Protein AF-A0A960NZF3-F1 (afdb_monomer)

Structure (mmCIF, N/CA/C/O backbone):
data_AF-A0A960NZF3-F1
#
_entry.id   AF-A0A960NZF3-F1
#
loop_
_atom_site.group_PDB
_atom_site.id
_atom_site.type_symbol
_atom_site.label_atom_id
_atom_site.label_alt_id
_atom_site.label_comp_id
_atom_site.label_asym_id
_atom_site.label_entity_id
_atom_site.label_seq_id
_atom_site.pdbx_PDB_ins_code
_atom_site.Cartn_x
_atom_site.Cartn_y
_atom_site.Cartn_z
_atom_site.occupancy
_atom_site.B_iso_or_equiv
_atom_site.auth_seq_id
_atom_site.auth_comp_id
_atom_site.auth_asym_id
_atom_site.auth_atom_id
_atom_site.pdbx_PDB_model_num
ATOM 1 N N . MET A 1 1 ? 62.681 18.979 10.162 1.00 46.22 1 MET A N 1
ATOM 2 C CA . MET A 1 1 ? 63.381 18.694 8.891 1.00 46.22 1 MET A CA 1
ATOM 3 C C . MET A 1 1 ? 62.390 17.971 7.997 1.00 46.22 1 MET A C 1
ATOM 5 O O . MET A 1 1 ? 61.797 17.024 8.493 1.00 46.22 1 MET A O 1
ATOM 9 N N . SER A 1 2 ? 62.216 18.478 6.768 1.00 53.41 2 SER A N 1
ATOM 10 C CA . SER A 1 2 ? 61.393 17.979 5.643 1.00 53.41 2 SER A CA 1
ATOM 11 C C . SER A 1 2 ? 59.883 17.902 5.907 1.00 53.41 2 SER A C 1
ATOM 13 O O . SER A 1 2 ? 59.440 17.041 6.652 1.00 53.41 2 SER A O 1
ATOM 15 N N . SER A 1 3 ? 59.028 18.831 5.453 1.00 56.94 3 SER A N 1
ATOM 16 C CA . SER A 1 3 ? 58.844 19.406 4.100 1.00 56.94 3 SER A CA 1
ATOM 17 C C . SER A 1 3 ? 58.785 18.336 3.020 1.00 56.94 3 SER A C 1
ATOM 19 O O . SER A 1 3 ? 59.828 17.777 2.712 1.00 56.94 3 SER A O 1
ATOM 21 N N . ASP A 1 4 ? 57.590 18.092 2.476 1.00 60.31 4 ASP A N 1
ATOM 22 C CA . ASP A 1 4 ? 57.367 18.023 1.029 1.00 60.31 4 ASP A CA 1
ATOM 23 C C . ASP A 1 4 ? 55.875 18.193 0.696 1.00 60.31 4 ASP A C 1
ATOM 25 O O . ASP A 1 4 ? 54.985 17.603 1.308 1.00 60.31 4 ASP A O 1
ATOM 29 N N . ASP A 1 5 ? 55.657 19.085 -0.264 1.00 62.41 5 ASP A N 1
ATOM 30 C CA . ASP A 1 5 ? 54.421 19.701 -0.736 1.00 62.41 5 ASP A CA 1
ATOM 31 C C . ASP A 1 5 ? 54.238 19.289 -2.209 1.00 62.41 5 ASP A C 1
ATOM 33 O O . ASP A 1 5 ? 55.157 19.527 -2.999 1.00 62.41 5 ASP A O 1
ATOM 37 N N . PRO A 1 6 ? 53.126 18.654 -2.628 1.00 67.31 6 PRO A N 1
ATOM 38 C CA . PRO A 1 6 ? 52.884 18.393 -4.037 1.00 67.31 6 PRO A CA 1
ATOM 39 C C . PRO A 1 6 ? 51.924 19.424 -4.650 1.00 67.31 6 PRO A C 1
ATOM 41 O O . PRO A 1 6 ? 50.705 19.402 -4.492 1.00 67.31 6 PRO A O 1
ATOM 44 N N . THR A 1 7 ? 52.565 20.294 -5.422 1.00 60.91 7 THR A N 1
ATOM 45 C CA . THR A 1 7 ? 52.130 21.099 -6.568 1.00 60.91 7 THR A CA 1
ATOM 46 C C . THR A 1 7 ? 50.743 20.788 -7.163 1.00 60.91 7 THR A C 1
ATOM 48 O O . THR A 1 7 ? 50.524 19.766 -7.815 1.00 60.91 7 THR A O 1
ATOM 51 N N . ILE A 1 8 ? 49.837 21.767 -7.069 1.00 54.31 8 ILE A N 1
ATOM 52 C CA . ILE A 1 8 ? 48.575 21.837 -7.822 1.00 54.31 8 ILE A CA 1
ATOM 53 C C . ILE A 1 8 ? 48.871 22.267 -9.269 1.00 54.31 8 ILE A C 1
ATOM 55 O O . ILE A 1 8 ? 49.277 23.401 -9.523 1.00 54.31 8 ILE A O 1
ATOM 59 N N . SER A 1 9 ? 48.637 21.367 -10.228 1.00 60.50 9 SER A N 1
ATOM 60 C CA . SER A 1 9 ? 48.656 21.676 -11.664 1.00 60.50 9 SER A CA 1
ATOM 61 C C . SER A 1 9 ? 47.308 22.229 -12.132 1.00 60.50 9 SER A C 1
ATOM 63 O O . SER A 1 9 ? 46.250 21.646 -11.909 1.00 60.50 9 SER A O 1
ATOM 65 N N . LYS A 1 10 ? 47.379 23.380 -12.797 1.00 57.38 10 LYS A N 1
ATOM 66 C CA . LYS A 1 10 ? 46.281 24.195 -13.326 1.00 57.38 10 LYS A CA 1
ATOM 67 C C . LYS A 1 10 ? 45.908 23.709 -14.740 1.00 57.38 10 LYS A C 1
ATOM 69 O O . LYS A 1 10 ? 46.796 23.699 -15.593 1.00 57.38 10 LYS A O 1
ATOM 74 N N . PRO A 1 11 ? 44.653 23.330 -15.042 1.00 63.38 11 PRO A N 1
ATOM 75 C CA . PRO A 1 11 ? 44.267 23.024 -16.413 1.00 63.38 11 PRO A CA 1
ATOM 76 C C . PRO A 1 11 ? 43.999 24.294 -17.234 1.00 63.38 11 PRO A C 1
ATOM 78 O O . PRO A 1 11 ? 43.448 25.291 -16.768 1.00 63.38 11 PRO A O 1
ATOM 81 N N . ARG A 1 12 ? 44.474 24.205 -18.474 1.00 56.75 12 ARG A N 1
ATOM 82 C CA . ARG A 1 12 ? 44.552 25.190 -19.552 1.00 56.75 12 ARG A CA 1
ATOM 83 C C . ARG A 1 12 ? 43.176 25.393 -20.194 1.00 56.75 12 ARG A C 1
ATOM 85 O O . ARG A 1 12 ? 42.530 24.417 -20.560 1.00 56.75 12 ARG A O 1
ATOM 92 N N . ALA A 1 13 ? 42.761 26.650 -20.335 1.00 52.22 13 ALA A N 1
ATOM 93 C CA . ALA A 1 13 ? 41.596 27.040 -21.121 1.00 52.22 13 ALA A CA 1
ATOM 94 C C . ALA A 1 13 ? 41.860 26.744 -22.606 1.00 52.22 13 ALA A C 1
ATOM 96 O O . ALA A 1 13 ? 42.910 27.123 -23.131 1.00 52.22 13 ALA A O 1
ATOM 97 N N . ALA A 1 14 ? 40.935 26.034 -23.245 1.00 59.28 14 ALA A N 1
ATOM 98 C CA . ALA A 1 14 ? 40.857 25.911 -24.690 1.00 59.28 14 ALA A CA 1
ATOM 99 C C . ALA A 1 14 ? 39.696 26.795 -25.153 1.00 59.28 14 ALA A C 1
ATOM 101 O O . ALA A 1 14 ? 38.550 26.558 -24.771 1.00 59.28 14 ALA A O 1
ATOM 102 N N . ASP A 1 15 ? 40.042 27.832 -25.912 1.00 53.25 15 ASP A N 1
ATOM 103 C CA . ASP A 1 15 ? 39.130 28.576 -26.770 1.00 53.25 15 ASP A CA 1
ATOM 104 C C . ASP A 1 15 ? 38.571 27.611 -27.823 1.00 53.25 15 ASP A C 1
ATOM 106 O O . ASP A 1 15 ? 39.343 27.003 -28.568 1.00 53.25 15 ASP A O 1
ATOM 110 N N . ASP A 1 16 ? 37.247 27.461 -27.870 1.00 54.56 16 ASP A N 1
ATOM 111 C CA . ASP A 1 16 ? 36.551 26.824 -28.988 1.00 54.56 16 ASP A CA 1
ATOM 112 C C . ASP A 1 16 ? 35.611 27.853 -29.620 1.00 54.56 16 ASP A C 1
ATOM 114 O O . ASP A 1 16 ? 34.578 28.248 -29.072 1.00 54.56 16 ASP A O 1
ATOM 118 N N . ASP A 1 17 ? 36.070 28.346 -30.761 1.00 51.22 17 ASP A N 1
ATOM 119 C CA . ASP A 1 17 ? 35.517 29.425 -31.560 1.00 51.22 17 ASP A CA 1
ATOM 120 C C . ASP A 1 17 ? 34.479 28.814 -32.518 1.00 51.22 17 ASP A C 1
ATOM 122 O O . ASP A 1 17 ? 34.749 28.530 -33.686 1.00 51.22 17 ASP A O 1
ATOM 126 N N . THR A 1 18 ? 33.282 28.512 -32.004 1.00 58.69 18 THR A N 1
ATOM 127 C CA . THR A 1 18 ? 32.185 27.970 -32.823 1.00 58.69 18 THR A CA 1
ATOM 128 C C . THR A 1 18 ? 31.337 29.106 -33.395 1.00 58.69 18 THR A C 1
ATOM 130 O O . THR A 1 18 ? 30.529 29.728 -32.702 1.00 58.69 18 THR A O 1
ATOM 133 N N . GLN A 1 19 ? 31.503 29.357 -34.695 1.00 56.53 19 GLN A N 1
ATOM 134 C CA . GLN A 1 19 ? 30.660 30.261 -35.478 1.00 56.53 19 GLN A CA 1
ATOM 135 C C . GLN A 1 19 ? 29.192 29.786 -35.537 1.00 56.53 19 GLN A C 1
ATOM 137 O O . GLN A 1 19 ? 28.937 28.598 -35.749 1.00 56.53 19 GLN A O 1
ATOM 142 N N . PRO A 1 20 ? 28.201 30.694 -35.445 1.00 60.28 20 PRO A N 1
ATOM 143 C CA . PRO A 1 20 ? 26.798 30.354 -35.650 1.00 60.28 20 PRO A CA 1
ATOM 144 C C . PRO A 1 20 ? 26.459 30.226 -37.145 1.00 60.28 20 PRO A C 1
ATOM 146 O O . PRO A 1 20 ? 26.570 31.179 -37.917 1.00 60.28 20 PRO A O 1
ATOM 149 N N . VAL A 1 21 ? 25.978 29.048 -37.543 1.00 65.38 21 VAL A N 1
ATOM 150 C CA . VAL A 1 21 ? 25.314 28.815 -38.836 1.00 65.38 21 VAL A CA 1
ATOM 151 C C . VAL A 1 21 ? 23.904 29.433 -38.837 1.00 65.38 21 VAL A C 1
ATOM 153 O O . VAL A 1 21 ? 23.152 29.235 -37.879 1.00 65.38 21 VAL A O 1
ATOM 156 N N . PRO A 1 22 ? 23.497 30.156 -39.897 1.00 61.00 22 PRO A N 1
ATOM 157 C CA . PRO A 1 22 ? 22.157 30.725 -39.999 1.00 61.00 22 PRO A CA 1
ATOM 158 C C . PRO A 1 22 ? 21.108 29.642 -40.296 1.00 61.00 22 PRO A C 1
ATOM 160 O O . PRO A 1 22 ? 21.181 28.930 -41.297 1.00 61.00 22 PRO A O 1
ATOM 163 N N . PHE A 1 23 ? 20.094 29.557 -39.434 1.00 53.53 23 PHE A N 1
ATOM 164 C CA . PHE A 1 23 ? 18.882 28.770 -39.655 1.00 53.53 23 PHE A CA 1
ATOM 165 C C . PHE A 1 23 ? 18.060 29.396 -40.793 1.00 53.53 23 PHE A C 1
ATOM 167 O O . PHE A 1 23 ? 17.487 30.477 -40.648 1.00 53.53 23 PHE A O 1
ATOM 174 N N . VAL A 1 24 ? 17.989 28.707 -41.932 1.00 62.66 24 VAL A N 1
ATOM 175 C CA . VAL A 1 24 ? 17.051 29.015 -43.017 1.00 62.66 24 VAL A CA 1
ATOM 176 C C . VAL A 1 24 ? 15.680 28.462 -42.626 1.00 62.66 24 VAL A C 1
ATOM 178 O O . VAL A 1 24 ? 15.480 27.254 -42.538 1.00 62.66 24 VAL A O 1
ATOM 181 N N . VAL A 1 25 ? 14.736 29.362 -42.354 1.00 55.69 25 VAL A N 1
ATOM 182 C CA . VAL A 1 25 ? 13.325 29.039 -42.109 1.00 55.69 25 VAL A CA 1
ATOM 183 C C . VAL A 1 25 ? 12.624 28.901 -43.460 1.00 55.69 25 VAL A C 1
ATOM 185 O O . VAL A 1 25 ? 12.315 29.903 -44.105 1.00 55.69 25 VAL A O 1
ATOM 188 N N . GLU A 1 26 ? 12.354 27.670 -43.896 1.00 51.81 26 GLU A N 1
ATOM 189 C CA . GLU A 1 26 ? 11.463 27.427 -45.034 1.00 51.81 26 GLU A CA 1
ATOM 190 C C . GLU A 1 26 ? 9.987 27.614 -44.629 1.00 51.81 26 GLU A C 1
ATOM 192 O O . GLU A 1 26 ? 9.525 27.048 -43.631 1.00 51.81 26 GLU A O 1
ATOM 197 N N . PRO A 1 27 ? 9.201 28.396 -45.392 1.00 58.38 27 PRO A N 1
ATOM 198 C CA . PRO A 1 27 ? 7.792 28.595 -45.115 1.00 58.38 27 PRO A CA 1
ATOM 199 C C . PRO A 1 27 ? 6.906 27.532 -45.784 1.00 58.38 27 PRO A C 1
ATOM 201 O O . PRO A 1 27 ? 6.894 27.377 -46.997 1.00 58.38 27 PRO A O 1
ATOM 204 N N . ARG A 1 28 ? 5.996 26.991 -44.965 1.00 52.06 28 ARG A N 1
ATOM 205 C CA . ARG A 1 28 ? 4.612 26.592 -45.296 1.00 52.06 28 ARG A CA 1
ATOM 206 C C . ARG A 1 28 ? 4.394 25.370 -46.197 1.00 52.06 28 ARG A C 1
ATOM 208 O O . ARG A 1 28 ? 4.657 25.359 -47.389 1.00 52.06 28 ARG A O 1
ATOM 215 N N . SER A 1 29 ? 3.566 24.469 -45.673 1.00 53.16 29 SER A N 1
ATOM 216 C CA . SER A 1 29 ? 2.528 23.802 -46.464 1.00 53.16 29 SER A CA 1
ATOM 217 C C . SER A 1 29 ? 1.243 23.714 -45.641 1.00 53.16 29 SER A C 1
ATOM 219 O O . SER A 1 29 ? 1.071 22.844 -44.792 1.00 53.16 29 SER A O 1
ATOM 221 N N . ARG A 1 30 ? 0.346 24.682 -45.873 1.00 56.44 30 ARG A N 1
ATOM 222 C CA . ARG A 1 30 ? -1.045 24.659 -45.404 1.00 56.44 30 ARG A CA 1
ATOM 223 C C . ARG A 1 30 ? -1.756 23.499 -46.100 1.00 56.44 30 ARG A C 1
ATOM 225 O O . ARG A 1 30 ? -1.882 23.520 -47.321 1.00 56.44 30 ARG A O 1
ATOM 232 N N . ARG A 1 31 ? -2.245 22.519 -45.339 1.00 55.59 31 ARG A N 1
ATOM 233 C CA . ARG A 1 31 ? -3.202 21.535 -45.860 1.00 55.59 31 ARG A CA 1
ATOM 234 C C . ARG A 1 31 ? -4.634 22.088 -45.793 1.00 55.59 31 ARG A C 1
ATOM 236 O O . ARG A 1 31 ? -4.954 22.816 -44.853 1.00 55.59 31 ARG A O 1
ATOM 243 N N . PRO A 1 32 ? -5.472 21.776 -46.796 1.00 62.22 32 PRO A N 1
ATOM 244 C CA . PRO A 1 32 ? -6.812 22.326 -46.945 1.00 62.22 32 PRO A CA 1
ATOM 245 C C . PRO A 1 32 ? -7.810 21.750 -45.935 1.00 62.22 32 PRO A C 1
ATOM 247 O O . PRO A 1 32 ? -7.806 20.563 -45.616 1.00 62.22 32 PRO A O 1
ATOM 250 N N . VAL A 1 33 ? -8.686 22.641 -45.476 1.00 58.16 33 VAL A N 1
ATOM 251 C CA . VAL A 1 33 ? -9.872 22.384 -44.658 1.00 58.16 33 VAL A CA 1
ATOM 252 C C . VAL A 1 33 ? -10.913 21.658 -45.514 1.00 58.16 33 VAL A C 1
ATOM 254 O O . VAL A 1 33 ? -11.367 22.193 -46.524 1.00 58.16 33 VAL A O 1
ATOM 257 N N . GLY A 1 34 ? -11.280 20.438 -45.120 1.00 54.25 34 GLY A N 1
ATOM 258 C CA . GLY A 1 34 ? -12.392 19.694 -45.714 1.00 54.25 34 GLY A CA 1
ATOM 259 C C . GLY A 1 34 ? -13.747 20.143 -45.141 1.00 54.25 34 GLY A C 1
ATOM 260 O O . GLY A 1 34 ? -13.822 20.462 -43.951 1.00 54.25 34 GLY A O 1
ATOM 261 N N . PRO A 1 35 ? -14.823 20.177 -45.949 1.00 59.47 35 PRO A N 1
ATOM 262 C CA . PRO A 1 35 ? -16.125 20.672 -45.521 1.00 59.47 35 PRO A CA 1
ATOM 263 C C . PRO A 1 35 ? -16.954 19.625 -44.757 1.00 59.47 35 PRO A C 1
ATOM 265 O O . PRO A 1 35 ? -17.064 18.470 -45.157 1.00 59.47 35 PRO A O 1
ATOM 268 N N . GLY A 1 36 ? -17.600 20.096 -43.686 1.00 52.00 36 GLY A N 1
ATOM 269 C CA . GLY A 1 36 ? -19.008 19.830 -43.371 1.00 52.00 36 GLY A CA 1
ATOM 270 C C . GLY A 1 36 ? -19.441 18.388 -43.102 1.00 52.00 36 GLY A C 1
ATOM 271 O O . GLY A 1 36 ? -20.030 17.743 -43.966 1.00 52.00 36 GLY A O 1
ATOM 272 N N . ARG A 1 37 ? -19.329 17.940 -41.844 1.00 49.66 37 ARG A N 1
ATOM 273 C CA . ARG A 1 37 ? -20.235 16.916 -41.297 1.00 49.66 37 ARG A CA 1
ATOM 274 C C . ARG A 1 37 ? -21.313 17.592 -40.456 1.00 49.66 37 ARG A C 1
ATOM 276 O O . ARG A 1 37 ? -21.016 18.259 -39.471 1.00 49.66 37 ARG A O 1
ATOM 283 N N . ALA A 1 38 ? -22.555 17.416 -40.896 1.00 51.44 38 ALA A N 1
ATOM 284 C CA . ALA A 1 38 ? -23.765 17.910 -40.259 1.00 51.44 38 ALA A CA 1
ATOM 285 C C . ALA A 1 38 ? -23.850 17.481 -38.785 1.00 51.44 38 ALA A C 1
ATOM 287 O O . ALA A 1 38 ? -23.700 16.302 -38.453 1.00 51.44 38 ALA A O 1
ATOM 288 N N . ALA A 1 39 ? -24.120 18.457 -37.920 1.00 45.28 39 ALA A N 1
ATOM 289 C CA . ALA A 1 39 ? -24.398 18.256 -36.510 1.00 45.28 39 ALA A CA 1
ATOM 290 C C . ALA A 1 39 ? -25.708 17.471 -36.348 1.00 45.28 39 ALA A C 1
ATOM 292 O O . ALA A 1 39 ? -26.789 17.961 -36.670 1.00 45.28 39 ALA A O 1
ATOM 293 N N . ARG A 1 40 ? -25.615 16.240 -35.838 1.00 55.00 40 ARG A N 1
ATOM 294 C CA . ARG A 1 40 ? -26.764 15.545 -35.253 1.00 55.00 40 ARG A CA 1
ATOM 295 C C . ARG A 1 40 ? -26.924 16.062 -33.828 1.00 55.00 40 ARG A C 1
ATOM 297 O O . ARG A 1 40 ? -26.007 15.925 -33.024 1.00 55.00 40 ARG A O 1
ATOM 304 N N . ALA A 1 41 ? -28.068 16.674 -33.541 1.00 53.16 41 ALA A N 1
ATOM 305 C CA . ALA A 1 41 ? -28.424 17.111 -32.199 1.00 53.16 41 ALA A CA 1
ATOM 306 C C . ALA A 1 41 ? -28.495 15.890 -31.268 1.00 53.16 41 ALA A C 1
ATOM 308 O O . ALA A 1 41 ? -29.364 15.030 -31.411 1.00 53.16 41 ALA A O 1
ATOM 309 N N . HIS A 1 42 ? -27.550 15.803 -30.335 1.00 54.91 42 HIS A N 1
ATOM 310 C CA . HIS A 1 42 ? -27.616 14.875 -29.217 1.00 54.91 42 HIS A CA 1
ATOM 311 C C . HIS A 1 42 ? -28.541 15.474 -28.159 1.00 54.91 42 HIS A C 1
ATOM 313 O O . HIS A 1 42 ? -28.219 16.493 -27.553 1.00 54.91 42 HIS A O 1
ATOM 319 N N . VAL A 1 43 ? -29.693 14.841 -27.948 1.00 59.31 43 VAL A N 1
ATOM 320 C CA . VAL A 1 43 ? -30.538 15.111 -26.783 1.00 59.31 43 VAL A CA 1
ATOM 321 C C . VAL A 1 43 ? -29.853 14.458 -25.576 1.00 59.31 43 VAL A C 1
ATOM 323 O O . VAL A 1 43 ? -29.620 13.247 -25.608 1.00 59.31 43 VAL A O 1
ATOM 326 N N . PRO A 1 44 ? -29.461 15.222 -24.544 1.00 57.56 44 PRO A N 1
ATOM 327 C CA . PRO A 1 44 ? -28.704 14.678 -23.431 1.00 57.56 44 PRO A CA 1
ATOM 328 C C . PRO A 1 44 ? -29.618 13.843 -22.503 1.00 57.56 44 PRO A C 1
ATOM 330 O O . PRO A 1 44 ? -30.711 14.288 -22.145 1.00 57.56 44 PRO A O 1
ATOM 333 N N . PRO A 1 45 ? -29.183 12.644 -22.073 1.00 54.12 45 PRO A N 1
ATOM 334 C CA . PRO A 1 45 ? -30.027 11.644 -21.401 1.00 54.12 45 PRO A CA 1
ATOM 335 C C . PRO A 1 45 ? -30.532 12.033 -19.998 1.00 54.12 45 PRO A C 1
ATOM 337 O O . PRO A 1 45 ? -31.370 11.334 -19.433 1.00 54.12 45 PRO A O 1
ATOM 340 N N . TRP A 1 46 ? -30.088 13.156 -19.427 1.00 52.88 46 TRP A N 1
ATOM 341 C CA . TRP A 1 46 ? -30.534 13.603 -18.101 1.00 52.88 46 TRP A CA 1
ATOM 342 C C . TRP A 1 46 ? -31.948 14.213 -18.096 1.00 52.88 46 TRP A C 1
ATOM 344 O O . TRP A 1 46 ? -32.567 14.290 -17.036 1.00 52.88 46 TRP A O 1
ATOM 354 N N . GLN A 1 47 ? -32.511 14.576 -19.256 1.00 52.81 47 GLN A N 1
ATOM 355 C CA . GLN A 1 47 ? -33.880 15.112 -19.331 1.00 52.81 47 GLN A CA 1
ATOM 356 C C . GLN A 1 47 ? -34.982 14.054 -19.140 1.00 52.81 47 GLN A C 1
ATOM 358 O O . GLN A 1 47 ? -36.122 14.418 -18.868 1.00 52.81 47 GLN A O 1
ATOM 363 N N . ILE A 1 48 ? -34.662 12.755 -19.190 1.00 53.66 48 ILE A N 1
ATOM 364 C CA . ILE A 1 48 ? -35.625 11.677 -18.884 1.00 53.66 48 ILE A CA 1
ATOM 365 C C . ILE A 1 48 ? -35.671 11.376 -17.369 1.00 53.66 48 ILE A C 1
ATOM 367 O O . ILE A 1 48 ? -36.668 10.867 -16.865 1.00 53.66 48 ILE A O 1
ATOM 371 N N . VAL A 1 49 ? -34.650 11.770 -16.599 1.00 49.84 49 VAL A N 1
ATOM 372 C CA . VAL A 1 49 ? -34.570 11.471 -15.153 1.00 49.84 49 VAL A CA 1
ATOM 373 C C . VAL A 1 49 ? -35.342 12.490 -14.297 1.00 49.84 49 VAL A C 1
ATOM 375 O O . VAL A 1 49 ? -35.823 12.155 -13.216 1.00 49.84 49 VAL A O 1
ATOM 378 N N . ALA A 1 50 ? -35.564 13.711 -14.795 1.00 47.34 50 ALA A N 1
ATOM 379 C CA . ALA A 1 50 ? -36.275 14.757 -14.050 1.00 47.34 50 ALA A CA 1
ATOM 380 C C . ALA A 1 50 ? -37.792 14.502 -13.885 1.00 47.34 50 ALA A C 1
ATOM 382 O O . ALA A 1 50 ? -38.412 15.073 -12.991 1.00 47.34 50 ALA A O 1
ATOM 383 N N . GLY A 1 51 ? -38.397 13.623 -14.695 1.00 43.84 51 GLY A N 1
ATOM 384 C CA . GLY A 1 51 ? -39.830 13.305 -14.607 1.00 43.84 51 GLY A CA 1
ATOM 385 C C . GLY A 1 51 ? -40.205 12.334 -13.479 1.00 43.84 51 GLY A C 1
ATOM 386 O O . GLY A 1 51 ? -41.330 12.370 -12.988 1.00 43.84 51 GLY A O 1
ATOM 387 N N . ILE A 1 52 ? -39.274 11.486 -13.028 1.00 50.66 52 ILE A N 1
ATOM 388 C CA . ILE A 1 52 ? -39.571 10.400 -12.072 1.00 50.66 52 ILE A CA 1
ATOM 389 C C . ILE A 1 52 ? -39.484 10.884 -10.611 1.00 50.66 52 ILE A C 1
ATOM 391 O O . ILE A 1 52 ? -40.213 10.393 -9.750 1.00 50.66 52 ILE A O 1
ATOM 395 N N . ALA A 1 53 ? -38.670 11.906 -10.321 1.00 49.19 53 ALA A N 1
ATOM 396 C CA . ALA A 1 53 ? -38.485 12.414 -8.957 1.00 49.19 53 ALA A CA 1
ATOM 397 C C . ALA A 1 53 ? -39.718 13.155 -8.394 1.00 49.19 53 ALA A C 1
ATOM 399 O O . ALA A 1 53 ? -39.977 13.096 -7.194 1.00 49.19 53 ALA A O 1
ATOM 400 N N . VAL A 1 54 ? -40.519 13.811 -9.243 1.00 54.34 54 VAL A N 1
ATOM 401 C CA . VAL A 1 54 ? -41.696 14.581 -8.792 1.00 54.34 54 VAL A CA 1
ATOM 402 C C . VAL A 1 54 ? -42.878 13.667 -8.428 1.00 54.34 54 VAL A C 1
ATOM 404 O O . VAL A 1 54 ? -43.619 13.963 -7.493 1.00 54.34 54 VAL A O 1
ATOM 407 N N . ALA A 1 55 ? -43.024 12.513 -9.090 1.00 54.34 55 ALA A N 1
ATOM 408 C CA . ALA A 1 55 ? -44.116 11.575 -8.813 1.00 54.34 55 ALA A CA 1
ATOM 409 C C . ALA A 1 55 ? -43.956 10.832 -7.469 1.00 54.34 55 ALA A C 1
ATOM 411 O O . ALA A 1 55 ? -44.948 10.565 -6.791 1.00 54.34 55 ALA A O 1
ATOM 412 N N . LEU A 1 56 ? -42.720 10.543 -7.040 1.00 53.50 56 LEU A N 1
ATOM 413 C CA . LEU A 1 56 ? -42.458 9.844 -5.773 1.00 53.50 56 LEU A CA 1
ATOM 414 C C . LEU A 1 56 ? -42.661 10.736 -4.538 1.00 53.50 56 LEU A C 1
ATOM 416 O O . LEU A 1 56 ? -43.143 10.257 -3.513 1.00 53.50 56 LEU A O 1
ATOM 420 N N . ILE A 1 57 ? -42.372 12.039 -4.638 1.00 59.22 57 ILE A N 1
ATOM 421 C CA . ILE A 1 57 ? -42.587 12.987 -3.531 1.00 59.22 57 ILE A CA 1
ATOM 422 C C . ILE A 1 57 ? -44.090 13.207 -3.282 1.00 59.22 57 ILE A C 1
AT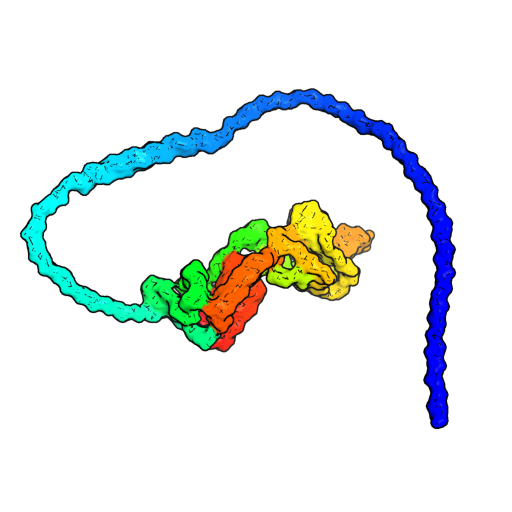OM 424 O O . ILE A 1 57 ? -44.521 13.270 -2.130 1.00 59.22 57 ILE A O 1
ATOM 428 N N . ALA A 1 58 ? -44.911 13.240 -4.339 1.00 58.44 58 ALA A N 1
ATOM 429 C CA . ALA A 1 58 ? -46.364 13.368 -4.205 1.00 58.44 58 ALA A CA 1
ATOM 430 C C . ALA A 1 58 ? -47.013 12.134 -3.543 1.00 58.44 58 ALA A C 1
ATOM 432 O O . ALA A 1 58 ? -47.922 12.277 -2.728 1.00 58.44 58 ALA A O 1
ATOM 433 N N . LEU A 1 59 ? -46.514 10.926 -3.830 1.00 56.12 59 LEU A N 1
ATOM 434 C CA . LEU A 1 59 ? -47.017 9.684 -3.229 1.00 56.12 59 LEU A CA 1
ATOM 435 C C . LEU A 1 59 ? -46.650 9.547 -1.741 1.00 56.12 59 LEU A C 1
ATOM 437 O O . LEU A 1 59 ? -47.456 9.046 -0.956 1.00 56.12 59 LEU A O 1
ATOM 441 N N . LEU A 1 60 ? -45.483 10.053 -1.326 1.00 63.78 60 LEU A N 1
ATOM 442 C CA . LEU A 1 60 ? -45.061 10.019 0.079 1.00 63.78 60 LEU A CA 1
ATOM 443 C C . LEU A 1 60 ? -45.862 11.001 0.957 1.00 63.78 60 LEU A C 1
ATOM 445 O O . LEU A 1 60 ? -46.194 10.680 2.098 1.00 63.78 60 LEU A O 1
ATOM 449 N N . ALA A 1 61 ? -46.234 12.166 0.417 1.00 61.75 61 ALA A N 1
ATOM 450 C CA . ALA A 1 61 ? -47.057 13.147 1.129 1.00 61.75 61 ALA A CA 1
ATOM 451 C C . ALA A 1 61 ? -48.493 12.642 1.379 1.00 61.75 61 ALA A C 1
ATOM 453 O O . ALA A 1 61 ? -49.055 12.873 2.451 1.00 61.75 61 ALA A O 1
ATOM 454 N N . VAL A 1 62 ? -49.071 11.890 0.434 1.00 66.12 62 VAL A N 1
ATOM 455 C CA . VAL A 1 62 ? -50.411 11.293 0.585 1.00 66.12 62 VAL A CA 1
ATOM 456 C C . VAL A 1 62 ? -50.407 10.146 1.604 1.00 66.12 62 VAL A C 1
ATOM 458 O O . VAL A 1 62 ? -51.340 10.028 2.397 1.00 66.12 62 VAL A O 1
ATOM 461 N N . ALA A 1 63 ? -49.339 9.346 1.661 1.00 60.62 63 ALA A N 1
ATOM 462 C CA . ALA A 1 63 ? -49.211 8.273 2.650 1.00 60.62 63 ALA A CA 1
ATOM 463 C C . ALA A 1 63 ? -49.058 8.793 4.095 1.00 60.62 63 ALA A C 1
ATOM 465 O O . ALA A 1 63 ? -49.505 8.136 5.035 1.00 60.62 63 ALA A O 1
ATOM 466 N N . LEU A 1 64 ? -48.469 9.980 4.282 1.00 58.88 64 LEU A N 1
ATOM 467 C CA . LEU A 1 64 ? -48.336 10.608 5.601 1.00 58.88 64 LEU A CA 1
ATOM 468 C C . LEU A 1 64 ? -49.630 11.290 6.070 1.00 58.88 64 LEU A C 1
ATOM 470 O O . LEU A 1 64 ? -49.916 11.278 7.265 1.00 58.88 64 LEU A O 1
ATOM 474 N N . LEU A 1 65 ? -50.455 11.805 5.153 1.00 58.31 65 LEU A N 1
ATOM 475 C CA . LEU A 1 65 ? -51.748 12.414 5.494 1.00 58.31 65 LEU A CA 1
ATOM 476 C C . LEU A 1 65 ? -52.836 11.389 5.856 1.00 58.31 65 LEU A C 1
ATOM 478 O O . LEU A 1 65 ? -53.770 11.728 6.574 1.00 58.31 65 LEU A O 1
ATOM 482 N N . LEU A 1 66 ? -52.704 10.129 5.430 1.00 58.41 66 LEU A N 1
ATOM 483 C CA . LEU A 1 66 ? -53.661 9.061 5.756 1.00 58.41 66 LEU A CA 1
ATOM 484 C C . LEU A 1 66 ? -53.356 8.318 7.068 1.00 58.41 66 LEU A C 1
ATOM 486 O O . LEU A 1 66 ? -54.105 7.419 7.443 1.00 58.41 66 LEU A O 1
ATOM 490 N N . ARG A 1 67 ? -52.275 8.672 7.778 1.00 57.41 67 ARG A N 1
ATOM 491 C CA . ARG A 1 67 ? -51.865 8.001 9.027 1.00 57.41 67 ARG A CA 1
ATOM 492 C C . ARG A 1 67 ? -52.163 8.802 10.300 1.00 57.41 67 ARG A C 1
ATOM 494 O O . ARG A 1 67 ? -51.838 8.345 11.390 1.00 57.41 67 ARG A O 1
ATOM 501 N N . GLY A 1 68 ? -52.783 9.975 10.169 1.00 54.50 68 GLY A N 1
ATOM 502 C CA . GLY A 1 68 ? -53.253 10.783 11.292 1.00 54.50 68 GLY A CA 1
ATOM 503 C C . GLY A 1 68 ? -54.727 10.518 11.571 1.00 54.50 68 GLY A C 1
ATOM 504 O O . GLY A 1 68 ? -55.583 11.140 10.950 1.00 54.50 68 GLY A O 1
ATOM 505 N N . GLY A 1 69 ? -55.037 9.608 12.493 1.00 63.12 69 GLY A N 1
ATOM 506 C CA . GLY A 1 69 ? -56.421 9.413 12.920 1.00 63.12 69 GLY A CA 1
ATOM 507 C C . GLY A 1 69 ? -56.612 8.255 13.889 1.00 63.12 69 GLY A C 1
ATOM 508 O O . GLY A 1 69 ? -56.781 7.118 13.461 1.00 63.12 69 GLY A O 1
ATOM 509 N N . GLY A 1 70 ? -56.648 8.588 15.177 1.00 51.38 70 GLY A N 1
ATOM 510 C CA . GLY A 1 70 ? -57.089 7.715 16.266 1.00 51.38 70 GLY A CA 1
ATOM 511 C C . GLY A 1 70 ? -55.965 7.425 17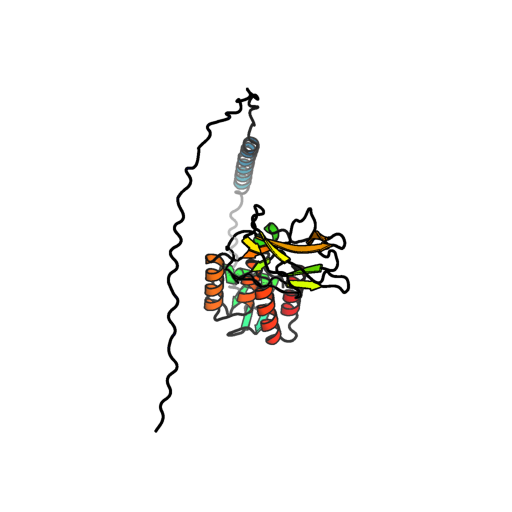.262 1.00 51.38 70 GLY A C 1
ATOM 512 O O . GLY A 1 70 ? -54.851 7.116 16.862 1.00 51.38 70 GLY A O 1
ATOM 513 N N . SER A 1 71 ? -56.150 7.518 18.569 1.00 55.09 71 SER A N 1
ATOM 514 C CA . SER A 1 71 ? -57.310 7.888 19.371 1.00 55.09 71 SER A CA 1
ATOM 515 C C . SER A 1 71 ? -56.767 8.283 20.740 1.00 55.09 71 SER A C 1
ATOM 517 O O . SER A 1 71 ? -55.808 7.671 21.213 1.00 55.09 71 SER A O 1
ATOM 519 N N . ASP A 1 72 ? -57.387 9.284 21.352 1.00 56.34 72 ASP A N 1
ATOM 520 C CA . ASP A 1 72 ? -57.266 9.575 22.775 1.00 56.34 72 ASP A CA 1
ATOM 521 C C . ASP A 1 72 ? -57.717 8.341 23.575 1.00 56.34 72 ASP A C 1
ATOM 523 O O . ASP A 1 72 ? -58.891 7.969 23.532 1.00 56.34 72 ASP A O 1
ATOM 527 N N . ASP A 1 73 ? -56.783 7.688 24.266 1.00 56.72 73 ASP A N 1
ATOM 528 C CA . ASP A 1 73 ? -57.088 6.720 25.321 1.00 56.72 73 ASP A CA 1
ATOM 529 C C . ASP A 1 73 ? -56.224 7.058 26.544 1.00 56.72 73 ASP A C 1
ATOM 531 O O . ASP A 1 73 ? -55.035 6.736 26.620 1.00 56.72 73 ASP A O 1
ATOM 535 N N . ASP A 1 74 ? -56.845 7.781 27.480 1.00 57.16 74 ASP A N 1
ATOM 536 C CA . ASP A 1 74 ? -56.353 8.161 28.810 1.00 57.16 74 ASP A CA 1
ATOM 537 C C . ASP A 1 74 ? -56.263 6.925 29.730 1.00 57.16 74 ASP A C 1
ATOM 539 O O . ASP A 1 74 ? -56.868 6.833 30.800 1.00 57.16 74 ASP A O 1
ATOM 543 N N . GLY A 1 75 ? -55.479 5.935 29.312 1.00 53.16 75 GLY A N 1
ATOM 544 C CA . GLY A 1 75 ? -55.020 4.846 30.158 1.00 53.16 75 GLY A CA 1
ATOM 545 C C . GLY A 1 75 ? -53.691 5.240 30.780 1.00 53.16 75 GLY A C 1
ATOM 546 O O . GLY A 1 75 ? -52.645 4.992 30.182 1.00 53.16 75 GLY A O 1
ATOM 547 N N . ALA A 1 76 ? -53.728 5.859 31.965 1.00 59.78 76 ALA A N 1
ATOM 548 C CA . ALA A 1 76 ? -52.559 6.189 32.781 1.00 59.78 76 ALA A CA 1
ATOM 549 C C . ALA A 1 76 ? -51.700 4.937 33.037 1.00 59.78 76 ALA A C 1
ATOM 551 O O . ALA A 1 76 ? -51.838 4.234 34.039 1.00 59.78 76 ALA A O 1
ATOM 552 N N . THR A 1 77 ? -50.814 4.653 32.086 1.00 64.75 77 THR A N 1
ATOM 553 C CA . THR A 1 77 ? -49.795 3.621 32.175 1.00 64.75 77 THR A CA 1
ATOM 554 C C . THR A 1 77 ? -48.773 4.134 33.184 1.00 64.75 77 THR A C 1
ATOM 556 O O . THR A 1 77 ? -48.287 5.258 33.016 1.00 64.75 77 THR A O 1
ATOM 559 N N . PRO A 1 78 ? -48.465 3.385 34.258 1.00 68.56 78 PRO A N 1
ATOM 560 C CA . PRO A 1 78 ? -47.441 3.800 35.203 1.00 68.56 78 PRO A CA 1
ATOM 561 C C . PRO A 1 78 ? -46.147 4.082 34.428 1.00 68.56 78 PRO A C 1
ATOM 563 O O . PRO A 1 78 ? -45.825 3.316 33.513 1.00 68.56 78 PRO A O 1
ATOM 566 N N . PRO A 1 79 ? -45.433 5.180 34.741 1.00 73.00 79 PRO A N 1
ATOM 567 C CA . PRO A 1 79 ? -44.217 5.549 34.030 1.00 73.00 79 PRO A CA 1
ATOM 568 C C . PRO A 1 79 ? -43.302 4.321 33.984 1.00 73.00 79 PRO A C 1
ATOM 570 O O . PRO A 1 79 ? -43.085 3.717 35.042 1.00 73.00 79 PRO A O 1
ATOM 573 N N . PRO A 1 80 ? -42.830 3.898 32.794 1.00 71.81 80 PRO A N 1
ATOM 574 C CA . PRO A 1 80 ? -41.964 2.736 32.687 1.00 71.81 80 PRO A CA 1
ATOM 575 C C . PRO A 1 80 ? -40.802 2.964 33.644 1.00 71.81 80 PRO A C 1
ATOM 577 O O . PRO A 1 80 ? -40.117 3.984 33.557 1.00 71.81 80 PRO A O 1
ATOM 580 N N . ALA A 1 81 ? -40.662 2.062 34.619 1.00 75.69 81 ALA A N 1
ATOM 581 C CA . ALA A 1 81 ? -39.598 2.121 35.603 1.00 75.69 81 ALA A CA 1
ATOM 582 C C . ALA A 1 81 ? -38.288 2.331 34.847 1.00 75.69 81 ALA A C 1
ATOM 584 O O . ALA A 1 81 ? -37.978 1.537 33.958 1.00 75.69 81 ALA A O 1
ATOM 585 N N . SER A 1 82 ? -37.588 3.430 35.145 1.00 78.81 82 SER A N 1
ATOM 586 C CA . SER A 1 82 ? -36.324 3.797 34.513 1.00 78.81 82 SER A CA 1
ATOM 587 C C . SER A 1 82 ? -35.427 2.568 34.465 1.00 78.81 82 SER A C 1
ATOM 589 O O . SER A 1 82 ? -34.925 2.129 35.500 1.00 78.81 82 SER A O 1
ATOM 591 N N . ALA A 1 83 ? -35.294 1.967 33.283 1.00 76.75 83 ALA A N 1
ATOM 592 C CA . ALA A 1 83 ? -34.458 0.798 33.109 1.00 76.75 83 ALA A CA 1
ATOM 593 C C . ALA A 1 83 ? -33.032 1.222 33.459 1.00 76.75 83 ALA A C 1
ATOM 595 O O . ALA A 1 83 ? -32.494 2.157 32.861 1.00 76.75 83 ALA A O 1
ATOM 596 N N . THR A 1 84 ? -32.448 0.583 34.471 1.00 82.38 84 THR A N 1
ATOM 597 C CA . THR A 1 84 ? -31.031 0.741 34.786 1.00 82.38 84 THR A CA 1
ATOM 598 C C . THR A 1 84 ? -30.249 0.467 33.501 1.00 82.38 84 THR A C 1
ATOM 600 O O . THR A 1 84 ? -30.426 -0.618 32.941 1.00 82.38 84 THR A O 1
ATOM 603 N N . PRO A 1 85 ? -29.444 1.417 32.992 1.00 81.19 85 PRO A N 1
ATOM 604 C CA . PRO A 1 85 ? -28.691 1.203 31.764 1.00 81.19 85 PRO A CA 1
ATOM 605 C C . PRO A 1 85 ? -27.815 -0.040 31.932 1.00 81.19 85 PRO A C 1
ATOM 607 O O . PRO A 1 85 ? -27.061 -0.139 32.904 1.00 81.19 85 PRO A O 1
ATOM 610 N N . GLU A 1 86 ? -27.958 -1.009 31.024 1.00 84.00 86 GLU A N 1
ATOM 611 C CA . GLU A 1 86 ? -27.109 -2.199 31.032 1.00 84.00 86 GLU A CA 1
ATOM 612 C C . GLU A 1 86 ? -25.636 -1.778 30.912 1.00 84.00 86 GLU A C 1
ATOM 614 O O . GLU A 1 86 ? -25.312 -0.863 30.145 1.00 84.00 86 GLU A O 1
ATOM 619 N N . PRO A 1 87 ? -24.725 -2.409 31.673 1.00 86.62 87 PRO A N 1
ATOM 620 C CA . PRO A 1 87 ? -23.310 -2.094 31.587 1.00 86.62 87 PRO A CA 1
ATOM 621 C C . PRO A 1 87 ? -22.799 -2.410 30.180 1.00 86.62 87 PRO A C 1
ATOM 623 O O . PRO A 1 87 ? -22.982 -3.516 29.670 1.00 86.62 87 PRO A O 1
ATOM 626 N N . LEU A 1 88 ? -22.142 -1.432 29.558 1.00 89.56 88 LEU A N 1
ATOM 627 C CA . LEU A 1 88 ? -21.614 -1.563 28.203 1.00 89.56 88 LEU A CA 1
ATOM 628 C C . LEU A 1 88 ? -20.560 -2.672 28.159 1.00 89.56 88 LEU A C 1
ATOM 630 O O . LEU A 1 88 ? -19.599 -2.675 28.931 1.00 89.56 88 LEU A O 1
ATOM 634 N N . ARG A 1 89 ? -20.775 -3.643 27.269 1.00 94.25 89 ARG A N 1
ATOM 635 C CA . ARG A 1 89 ? -19.942 -4.840 27.155 1.00 94.25 89 ARG A CA 1
ATOM 636 C C . ARG A 1 89 ? -18.832 -4.600 26.139 1.00 94.25 89 ARG A C 1
ATOM 638 O O . ARG A 1 89 ? -19.079 -4.091 25.051 1.00 94.25 89 ARG A O 1
ATOM 645 N N . ILE A 1 90 ? -17.619 -5.028 26.466 1.00 95.06 90 ILE A N 1
ATOM 646 C CA . ILE A 1 90 ? -16.498 -5.045 25.522 1.00 95.06 90 ILE A CA 1
ATOM 647 C C . ILE A 1 90 ? -16.681 -6.230 24.563 1.00 95.06 90 ILE A C 1
ATOM 649 O O . ILE A 1 90 ? -16.824 -7.373 25.004 1.00 95.06 90 ILE A O 1
ATOM 653 N N . VAL A 1 91 ? -16.710 -5.944 23.261 1.00 96.31 91 VAL A N 1
ATOM 654 C CA . VAL A 1 91 ? -16.878 -6.927 22.177 1.00 96.31 91 VAL A CA 1
ATOM 655 C C . VAL A 1 91 ? -15.526 -7.482 21.738 1.00 96.31 91 VAL A C 1
ATOM 657 O O . VAL A 1 91 ? -15.391 -8.690 21.552 1.00 96.31 91 VAL A O 1
ATOM 660 N N . ALA A 1 92 ? -14.525 -6.612 21.600 1.00 95.56 92 ALA A N 1
ATOM 661 C CA . ALA A 1 92 ? -13.165 -6.982 21.227 1.00 95.56 92 ALA A CA 1
ATOM 662 C C . ALA A 1 92 ? -12.155 -6.041 21.889 1.00 95.56 92 ALA A C 1
ATOM 664 O O . ALA A 1 92 ? -12.439 -4.858 22.064 1.00 95.56 92 ALA A O 1
ATOM 665 N N . THR A 1 93 ? -10.966 -6.552 22.198 1.00 97.25 93 THR A N 1
ATOM 666 C CA . THR A 1 93 ? -9.828 -5.759 22.675 1.00 97.25 93 THR A CA 1
ATOM 667 C C . THR A 1 93 ? -8.567 -6.248 21.985 1.00 97.25 93 THR A C 1
ATOM 669 O O . THR A 1 93 ? -8.348 -7.452 21.892 1.00 97.25 93 THR A O 1
ATOM 672 N N . LEU A 1 94 ? -7.735 -5.321 21.518 1.00 97.94 94 LEU A N 1
ATOM 673 C CA . LEU A 1 94 ? -6.411 -5.600 20.971 1.00 97.94 94 LEU A CA 1
ATOM 674 C C . LEU A 1 94 ? -5.361 -4.816 21.752 1.00 97.94 94 LEU A C 1
ATOM 676 O O . LEU A 1 94 ? -5.547 -3.633 22.029 1.00 97.94 94 LEU A O 1
ATOM 680 N N . ALA A 1 95 ? -4.240 -5.456 22.072 1.00 98.31 95 ALA A N 1
ATOM 681 C CA . ALA A 1 95 ? -3.052 -4.764 22.547 1.00 98.31 95 ALA A CA 1
ATOM 682 C C . ALA A 1 95 ? -2.479 -3.903 21.412 1.00 98.31 95 ALA A C 1
ATOM 684 O O . ALA A 1 95 ? -2.111 -4.414 20.357 1.00 98.31 95 ALA A O 1
ATOM 685 N N . ASP A 1 96 ? -2.385 -2.596 21.615 1.00 98.25 96 ASP A N 1
ATOM 686 C CA . ASP A 1 96 ? -1.821 -1.667 20.636 1.00 98.25 96 ASP A CA 1
ATOM 687 C C . ASP A 1 96 ? -0.834 -0.710 21.333 1.00 98.25 96 ASP A C 1
ATOM 689 O O . ASP A 1 96 ? -0.478 -0.889 22.502 1.00 98.25 96 ASP A O 1
ATOM 693 N N . ARG A 1 97 ? -0.332 0.287 20.605 1.00 96.19 97 ARG A N 1
ATOM 694 C CA . ARG A 1 97 ? 0.494 1.377 21.118 1.00 96.19 97 ARG A CA 1
ATOM 695 C C . ARG A 1 97 ? -0.325 2.668 21.136 1.00 96.19 97 ARG A C 1
ATOM 697 O O . ARG A 1 97 ? -0.969 2.974 20.141 1.00 96.19 97 ARG A O 1
ATOM 704 N N . PRO A 1 98 ? -0.301 3.444 22.230 1.00 95.19 98 PRO A N 1
ATOM 705 C CA . PRO A 1 98 ? 0.431 3.233 23.481 1.00 95.19 98 PRO A CA 1
ATOM 706 C C . PRO A 1 98 ? -0.307 2.318 24.475 1.00 95.19 98 PRO A C 1
ATOM 708 O O . PRO A 1 98 ? 0.245 1.997 25.525 1.00 95.19 98 PRO A O 1
ATOM 711 N N . GLY A 1 99 ? -1.540 1.917 24.172 1.00 97.00 99 GLY A N 1
ATOM 712 C CA . GLY A 1 99 ? -2.374 1.091 25.036 1.00 97.00 99 GLY A CA 1
ATOM 713 C C . GLY A 1 99 ? -3.368 0.257 24.230 1.00 97.00 99 GLY A C 1
ATOM 714 O O . GLY A 1 99 ? -3.348 0.297 23.000 1.00 97.00 99 GLY A O 1
ATOM 715 N N . PRO A 1 100 ? -4.219 -0.529 24.903 1.00 98.00 100 PRO A N 1
ATOM 716 C CA . PRO A 1 100 ? -5.185 -1.371 24.219 1.00 98.00 100 PRO A CA 1
ATOM 717 C C . PRO A 1 100 ? -6.262 -0.541 23.513 1.00 98.00 100 PRO A C 1
ATOM 719 O O . PRO A 1 100 ? -6.715 0.474 24.041 1.00 98.00 100 PRO A O 1
ATOM 722 N N . ILE A 1 101 ? -6.719 -1.028 22.362 1.00 98.25 101 ILE A N 1
ATOM 723 C CA . ILE A 1 101 ? -7.906 -0.523 21.668 1.00 98.25 101 ILE A CA 1
ATOM 724 C C . ILE A 1 101 ? -9.047 -1.497 21.920 1.00 98.25 101 ILE A C 1
ATOM 726 O O . ILE A 1 101 ? -8.876 -2.703 21.733 1.00 98.25 101 ILE A O 1
ATOM 730 N N . SER A 1 102 ? -10.204 -0.987 22.339 1.00 97.81 102 SER A N 1
ATOM 731 C CA . SER A 1 102 ? -11.379 -1.816 22.625 1.00 97.81 102 SER A CA 1
ATOM 732 C C . SER A 1 102 ? -12.591 -1.359 21.829 1.00 97.81 102 SER A C 1
ATOM 734 O O . SER A 1 102 ? -12.891 -0.172 21.795 1.00 97.81 102 SER A O 1
ATOM 736 N N . LEU A 1 103 ? -13.296 -2.312 21.217 1.00 98.19 103 LEU A N 1
ATOM 737 C CA . LEU A 1 103 ? -14.613 -2.113 20.618 1.00 98.19 103 LEU A CA 1
ATOM 738 C C . LEU A 1 103 ? -15.684 -2.452 21.653 1.00 98.19 103 LEU A C 1
ATOM 740 O O . LEU A 1 103 ? -15.692 -3.552 22.218 1.00 98.19 103 LEU A O 1
ATOM 744 N N . ARG A 1 104 ? -16.606 -1.524 21.876 1.00 97.56 104 ARG A N 1
ATOM 745 C CA . ARG A 1 104 ? -17.735 -1.673 22.798 1.00 97.56 104 ARG A CA 1
ATOM 746 C C . ARG A 1 104 ? -18.997 -2.124 22.068 1.00 97.56 104 ARG A C 1
ATOM 748 O O . ARG A 1 104 ? -19.107 -2.018 20.851 1.00 97.5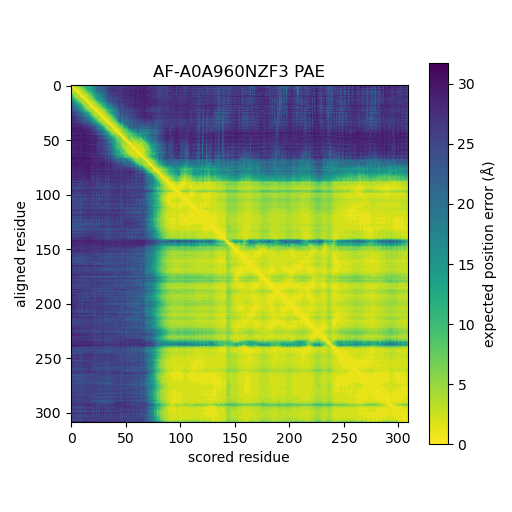6 104 ARG A O 1
ATOM 755 N N . SER A 1 105 ? -19.974 -2.623 22.824 1.00 96.06 105 SER A N 1
ATOM 756 C CA . SER A 1 105 ? -21.250 -3.125 22.296 1.00 96.06 105 SER A CA 1
ATOM 757 C C . SER A 1 105 ? -22.146 -2.053 21.672 1.00 96.06 105 SER A C 1
ATOM 759 O O . SER A 1 105 ? -23.093 -2.395 20.975 1.00 96.06 105 SER A O 1
ATOM 761 N N . ASP A 1 106 ? -21.874 -0.776 21.936 1.00 95.19 106 ASP A N 1
ATOM 762 C CA . ASP A 1 106 ? -22.527 0.379 21.308 1.00 95.19 106 ASP A CA 1
ATOM 763 C C . ASP A 1 106 ? -21.830 0.834 20.010 1.00 95.19 106 ASP A C 1
ATOM 765 O O . ASP A 1 106 ? -22.304 1.764 19.361 1.00 95.19 106 ASP A O 1
ATOM 769 N N . GLY A 1 107 ? -20.734 0.174 19.613 1.00 96.19 107 GLY A N 1
ATOM 770 C CA . GLY A 1 107 ? -19.952 0.497 18.418 1.00 96.19 107 GLY A CA 1
ATOM 771 C C . GLY A 1 107 ? -18.879 1.567 18.632 1.00 96.19 107 GLY A C 1
ATOM 772 O O . GLY A 1 107 ? -18.152 1.891 17.692 1.00 96.19 107 GLY A O 1
ATOM 773 N N . GLU A 1 108 ? -18.742 2.106 19.845 1.00 97.19 108 GLU A N 1
ATOM 774 C CA . GLU A 1 108 ? -17.676 3.056 20.165 1.00 97.19 108 GLU A CA 1
ATOM 775 C C . GLU A 1 108 ? -16.332 2.344 20.371 1.00 97.19 108 GLU A C 1
ATOM 777 O O . GLU A 1 108 ? -16.259 1.174 20.770 1.00 97.19 108 GLU A O 1
ATOM 782 N N . VAL A 1 109 ? -15.251 3.074 20.088 1.00 97.94 109 VAL A N 1
ATOM 783 C CA . VAL A 1 109 ? -13.876 2.579 20.205 1.00 97.94 109 VAL A CA 1
ATOM 784 C C . VAL A 1 109 ? -13.110 3.415 21.219 1.00 97.94 109 VAL A C 1
ATOM 786 O O . VAL A 1 109 ? -12.923 4.617 21.017 1.00 97.94 109 VAL A O 1
ATOM 789 N N . ASP A 1 110 ? -12.618 2.751 22.261 1.00 97.81 110 ASP A N 1
ATOM 790 C CA . ASP A 1 110 ? -11.764 3.347 23.290 1.00 97.81 110 ASP A CA 1
ATOM 791 C C . ASP A 1 110 ? -10.269 3.176 22.928 1.00 97.81 110 ASP A C 1
ATOM 793 O O . ASP A 1 110 ? -9.887 2.239 22.219 1.00 97.81 110 ASP A O 1
ATOM 797 N N . GLY A 1 111 ? -9.410 4.061 23.443 1.00 97.12 111 GLY A N 1
ATOM 798 C CA . GLY A 1 111 ? -7.946 4.034 23.288 1.00 97.12 111 GLY A CA 1
ATOM 799 C C . GLY A 1 111 ? -7.396 4.888 22.138 1.00 97.12 111 GLY A C 1
ATOM 800 O O . GLY A 1 111 ? -6.180 5.010 21.983 1.00 97.12 111 GLY A O 1
ATOM 801 N N . ILE A 1 112 ? -8.276 5.492 21.332 1.00 97.88 112 ILE A N 1
ATOM 802 C CA . ILE A 1 112 ? -7.934 6.369 20.197 1.00 97.88 112 ILE A CA 1
ATOM 803 C C . ILE A 1 112 ? -8.832 7.615 20.138 1.00 97.88 112 ILE A C 1
ATOM 805 O O . ILE A 1 112 ? -9.152 8.123 19.069 1.00 97.88 112 ILE A O 1
ATOM 809 N N . GLU A 1 113 ? -9.257 8.149 21.279 1.00 97.50 113 GLU A N 1
ATOM 810 C CA . GLU A 1 113 ? -10.224 9.254 21.371 1.00 97.50 113 GLU A CA 1
ATOM 811 C C . GLU A 1 113 ? -9.735 10.538 20.679 1.00 97.50 113 GLU A C 1
ATOM 813 O O . GLU A 1 113 ? -10.540 11.337 20.199 1.00 97.50 113 GLU A O 1
ATOM 818 N N . ALA A 1 114 ? -8.415 10.718 20.592 1.00 97.62 114 ALA A N 1
ATOM 819 C CA . ALA A 1 114 ? -7.772 11.888 20.001 1.00 97.62 114 ALA A CA 1
ATOM 820 C C . ALA A 1 114 ? -7.786 11.919 18.459 1.00 97.62 114 ALA A C 1
ATOM 822 O O . ALA A 1 114 ? -7.550 12.982 17.883 1.00 97.62 114 ALA A O 1
ATOM 823 N N . VAL A 1 115 ? -8.063 10.799 17.774 1.00 98.06 115 VAL A N 1
ATOM 824 C CA . VAL A 1 115 ? -8.188 10.794 16.302 1.00 98.06 115 VAL A CA 1
ATOM 825 C C . VAL A 1 115 ? -9.535 11.364 15.865 1.00 98.06 115 VAL A C 1
ATOM 827 O O . VAL A 1 115 ? -10.473 11.477 16.657 1.00 98.06 115 VAL A O 1
ATOM 830 N N . SER A 1 116 ? -9.672 11.712 14.589 1.00 98.25 116 SER A N 1
ATOM 831 C CA . SER A 1 116 ? -10.936 12.236 14.069 1.00 98.25 116 SER A CA 1
ATOM 832 C C . SER A 1 116 ? -12.081 11.199 14.144 1.00 98.25 116 SER A C 1
ATOM 834 O O . SER A 1 116 ? -11.846 9.992 14.022 1.00 98.25 116 SER A O 1
ATOM 836 N N . PRO A 1 117 ? -13.358 11.627 14.263 1.00 97.94 117 PRO A N 1
ATOM 837 C CA . PRO A 1 117 ? -14.497 10.702 14.341 1.00 97.94 117 PRO A CA 1
ATOM 838 C C . PRO A 1 117 ? -14.610 9.742 13.148 1.00 97.94 117 PRO A C 1
ATOM 840 O O . PRO A 1 117 ? -15.030 8.598 13.297 1.00 97.94 117 PRO A O 1
ATOM 843 N N . ASN A 1 118 ? -14.206 10.187 11.953 1.00 97.69 118 ASN A N 1
ATOM 844 C CA . ASN A 1 118 ? -14.189 9.342 10.759 1.00 97.69 118 ASN A CA 1
ATOM 845 C C . ASN A 1 118 ? -13.174 8.196 10.888 1.00 97.69 118 ASN A C 1
ATOM 847 O O . ASN A 1 118 ? -13.471 7.077 10.482 1.00 97.69 118 ASN A O 1
ATOM 851 N N . VAL A 1 119 ? -11.998 8.463 11.464 1.00 98.38 119 VAL A N 1
ATOM 852 C CA . VAL A 1 119 ? -10.977 7.435 11.696 1.00 98.38 119 VAL A CA 1
ATOM 853 C C . VAL A 1 119 ? -11.439 6.451 12.766 1.00 98.38 119 VAL A C 1
ATOM 855 O O . VAL A 1 119 ? -11.365 5.249 12.524 1.00 98.38 119 VAL A O 1
ATOM 858 N N . ARG A 1 120 ? -12.018 6.925 13.881 1.00 98.25 120 ARG A N 1
ATOM 859 C CA . ARG A 1 120 ? -12.591 6.033 14.909 1.00 98.25 120 ARG A CA 1
ATOM 860 C C . ARG A 1 120 ? -13.642 5.090 14.336 1.00 98.25 120 ARG A C 1
ATOM 862 O O . ARG A 1 120 ? -13.552 3.889 14.557 1.00 98.25 120 ARG A O 1
ATOM 869 N N . ARG A 1 121 ? -14.576 5.609 13.532 1.00 98.19 121 ARG A N 1
ATOM 870 C CA . ARG A 1 121 ? -15.597 4.785 12.868 1.00 98.19 121 ARG A CA 1
ATOM 871 C C . ARG A 1 121 ? -14.979 3.707 11.974 1.00 98.19 121 ARG A C 1
ATOM 873 O O . ARG A 1 121 ? -15.399 2.563 12.036 1.00 98.19 121 ARG A O 1
ATOM 880 N N . ARG A 1 122 ? -13.956 4.039 11.180 1.00 98.38 122 ARG A N 1
ATOM 881 C CA . ARG A 1 122 ? -13.275 3.052 10.317 1.00 98.38 122 ARG A CA 1
ATOM 882 C C . ARG A 1 122 ? -12.549 1.979 11.118 1.00 98.38 122 ARG A C 1
ATOM 884 O O . ARG A 1 122 ? -12.525 0.823 10.706 1.00 98.38 122 ARG A O 1
ATOM 891 N N . VAL A 1 123 ? -11.959 2.351 12.253 1.00 98.38 123 VAL A N 1
ATOM 892 C CA . VAL A 1 123 ? -11.364 1.386 13.183 1.00 98.38 123 VAL A CA 1
ATOM 893 C C . VAL A 1 123 ? -12.450 0.490 13.782 1.00 98.38 123 VAL A C 1
ATOM 895 O O . VAL A 1 123 ? -12.266 -0.722 13.791 1.00 98.38 123 VAL A O 1
ATOM 898 N N . ALA A 1 124 ? -13.592 1.049 14.194 1.00 98.38 124 ALA A N 1
ATOM 899 C CA . ALA A 1 124 ? -14.734 0.285 14.699 1.00 98.38 124 ALA A CA 1
ATOM 900 C C . ALA A 1 124 ? -15.223 -0.747 13.671 1.00 98.38 124 ALA A C 1
ATOM 902 O O . ALA A 1 124 ? -15.257 -1.939 13.963 1.00 98.38 124 ALA A O 1
ATOM 903 N N . GLU A 1 125 ? -15.481 -0.301 12.437 1.00 98.25 125 GLU A N 1
ATOM 904 C CA . GLU A 1 125 ? -15.880 -1.150 11.306 1.00 98.25 125 GLU A CA 1
ATOM 905 C C . GLU A 1 125 ? -14.844 -2.255 11.032 1.00 98.25 125 GLU A C 1
ATOM 907 O O . GLU A 1 125 ? -15.204 -3.398 10.749 1.00 98.25 125 GLU A O 1
ATOM 912 N N . THR A 1 126 ? -13.548 -1.943 11.151 1.00 98.38 126 THR A N 1
ATOM 913 C CA . THR A 1 126 ? -12.454 -2.915 10.971 1.00 98.38 126 THR A CA 1
ATOM 914 C C . THR A 1 126 ? -12.436 -3.961 12.086 1.00 98.38 126 THR A C 1
ATOM 916 O O . THR A 1 126 ? -12.260 -5.148 11.813 1.00 98.38 126 THR A O 1
ATOM 919 N N . LEU A 1 127 ? -12.623 -3.546 13.343 1.00 98.06 127 LEU A N 1
ATOM 920 C CA . LEU A 1 127 ? -12.671 -4.446 14.499 1.00 98.06 127 LEU A CA 1
ATOM 921 C C . LEU A 1 127 ? -13.899 -5.364 14.448 1.00 98.06 127 LEU A C 1
ATOM 923 O O . LEU A 1 127 ? -13.783 -6.554 14.741 1.00 98.06 127 LEU A O 1
ATOM 927 N N . GLU A 1 128 ? -15.048 -4.822 14.044 1.00 97.56 128 GLU A N 1
ATOM 928 C CA . GLU A 1 128 ? -16.310 -5.552 13.928 1.00 97.56 128 GLU A CA 1
ATOM 929 C C . GLU A 1 128 ? -16.280 -6.566 12.775 1.00 97.56 128 GLU A C 1
ATOM 931 O O . GLU A 1 128 ? -16.585 -7.744 12.964 1.00 97.56 128 GLU A O 1
ATOM 936 N N . SER A 1 129 ? -15.870 -6.134 11.579 1.00 97.81 129 SER A N 1
ATOM 937 C CA . SER A 1 129 ? -15.868 -6.982 10.379 1.00 97.81 129 SER A CA 1
ATOM 938 C C . SER A 1 129 ? -14.652 -7.907 10.277 1.00 97.81 129 SER A C 1
ATOM 940 O O . SER A 1 129 ? -14.701 -8.932 9.591 1.00 97.81 129 SER A O 1
ATOM 942 N N . GLY A 1 130 ? -13.539 -7.550 10.923 1.00 97.81 130 GLY A N 1
ATOM 943 C CA . GLY A 1 130 ? -12.241 -8.179 10.693 1.00 97.81 130 GLY A CA 1
ATOM 944 C C . GLY A 1 130 ? -11.704 -7.971 9.275 1.00 97.81 130 GLY A C 1
ATOM 945 O O . GLY A 1 130 ? -10.936 -8.808 8.802 1.00 97.81 130 GLY A O 1
ATOM 946 N N . GLN A 1 131 ? -12.121 -6.899 8.594 1.00 98.44 131 GLN A N 1
ATOM 947 C CA . GLN A 1 131 ? -11.693 -6.534 7.242 1.00 98.44 131 GLN A CA 1
ATOM 948 C C . GLN A 1 131 ? -11.171 -5.099 7.217 1.00 98.44 131 GLN A C 1
ATOM 950 O O . GLN A 1 131 ? -11.681 -4.227 7.915 1.00 98.44 131 GLN A O 1
ATOM 955 N N . LEU A 1 132 ? -10.164 -4.838 6.387 1.00 98.25 132 LEU A N 1
ATOM 956 C CA . LEU A 1 132 ? -9.632 -3.487 6.213 1.00 98.25 132 LEU A CA 1
ATOM 957 C C . LEU A 1 132 ? -10.586 -2.627 5.360 1.00 98.25 132 LEU A C 1
ATOM 959 O O . LEU A 1 132 ? -11.319 -3.156 4.522 1.00 98.25 132 LEU A O 1
ATOM 963 N N . PRO A 1 133 ? -10.576 -1.290 5.474 1.00 97.69 133 PRO A N 1
ATOM 964 C CA . PRO A 1 133 ? -11.370 -0.451 4.578 1.00 97.69 133 PRO A CA 1
ATOM 965 C C . PRO A 1 133 ? -10.916 -0.626 3.113 1.00 97.69 133 PRO A C 1
ATOM 967 O O . PRO A 1 133 ? -9.714 -0.756 2.862 1.00 97.69 133 PRO A O 1
ATOM 970 N N . PRO A 1 134 ? -11.830 -0.658 2.125 1.00 95.75 134 PRO A N 1
ATOM 971 C CA . PRO A 1 134 ? -11.456 -0.690 0.710 1.00 95.75 134 PRO A CA 1
ATOM 972 C C . PRO A 1 134 ? -10.804 0.632 0.270 1.00 95.75 134 PRO A C 1
ATOM 974 O O . PRO A 1 134 ? -11.071 1.688 0.852 1.00 95.75 134 PRO A O 1
ATOM 977 N N . SER A 1 13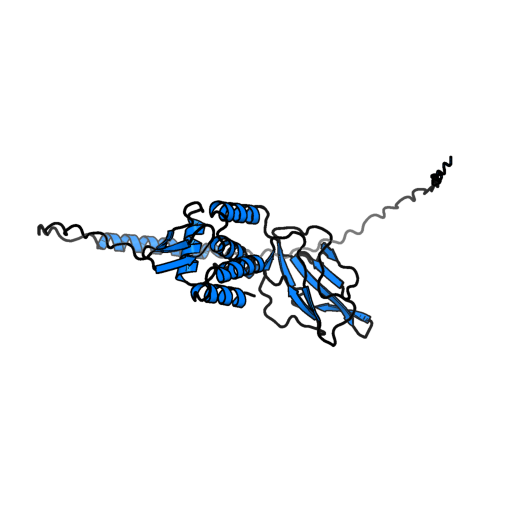5 ? -9.978 0.574 -0.782 1.00 96.19 135 SER A N 1
ATOM 978 C CA . SER A 1 135 ? -9.338 1.750 -1.385 1.00 96.19 135 SER A CA 1
ATOM 979 C C . SER A 1 135 ? -9.876 2.016 -2.797 1.00 96.19 135 SER A C 1
ATOM 981 O O . SER A 1 135 ? -9.552 1.269 -3.723 1.00 96.19 135 SER A O 1
ATOM 983 N N . PRO A 1 136 ? -10.632 3.110 -3.011 1.00 94.00 136 PRO A N 1
ATOM 984 C CA . PRO A 1 136 ? -11.126 3.471 -4.341 1.00 94.00 136 PRO A CA 1
ATOM 985 C C . PRO A 1 136 ? -10.012 3.760 -5.357 1.00 94.00 136 PRO A C 1
ATOM 987 O O . PRO A 1 136 ? -10.218 3.617 -6.559 1.00 94.00 136 PRO A O 1
ATOM 990 N N . GLU A 1 137 ? -8.833 4.200 -4.906 1.00 93.69 137 GLU A N 1
ATOM 991 C CA . GLU A 1 137 ? -7.710 4.477 -5.810 1.00 93.69 137 GLU A CA 1
ATOM 992 C C . GLU A 1 137 ? -7.094 3.180 -6.351 1.00 93.69 137 GLU A C 1
ATOM 994 O O . GLU A 1 137 ? -6.745 3.123 -7.528 1.00 93.69 137 GLU A O 1
ATOM 999 N N . MET A 1 138 ? -7.040 2.111 -5.549 1.00 93.94 138 MET A N 1
ATOM 1000 C CA . MET A 1 138 ? -6.600 0.798 -6.034 1.00 93.94 138 MET A CA 1
ATOM 1001 C C . MET A 1 138 ? -7.523 0.249 -7.128 1.00 93.94 138 MET A C 1
ATOM 1003 O O . MET A 1 138 ? -7.047 -0.264 -8.140 1.00 93.94 138 MET A O 1
ATOM 1007 N N . GLU A 1 139 ? -8.840 0.413 -6.974 1.00 92.00 139 GLU A N 1
ATOM 1008 C CA . GLU A 1 139 ? -9.811 0.017 -8.004 1.00 92.00 139 GLU A CA 1
ATOM 1009 C C . GLU A 1 139 ? -9.554 0.748 -9.332 1.00 92.00 139 GLU A C 1
ATOM 1011 O O . GLU A 1 139 ? -9.626 0.143 -10.401 1.00 92.00 139 GLU A O 1
ATOM 1016 N N . ARG A 1 140 ? -9.187 2.037 -9.276 1.00 91.69 140 ARG A N 1
ATOM 1017 C CA . ARG A 1 140 ? -8.856 2.842 -10.466 1.00 91.69 140 ARG A CA 1
ATOM 1018 C C . ARG A 1 140 ? -7.521 2.483 -11.094 1.00 91.69 140 ARG A C 1
ATOM 1020 O O . ARG A 1 140 ? -7.391 2.577 -12.314 1.00 91.69 140 ARG A O 1
ATOM 1027 N N . LEU A 1 141 ? -6.529 2.108 -10.286 1.00 92.44 141 LEU A N 1
ATOM 1028 C CA . LEU A 1 141 ? -5.258 1.609 -10.806 1.00 92.44 141 LEU A CA 1
ATOM 1029 C C . LEU A 1 141 ? -5.457 0.310 -11.587 1.00 92.44 141 LEU A C 1
ATOM 1031 O O . LEU A 1 141 ? -4.646 0.022 -12.464 1.00 92.44 141 LEU A O 1
ATOM 1035 N N . GLY A 1 142 ? -6.562 -0.399 -11.336 1.00 81.19 142 GLY A N 1
ATOM 1036 C CA . GLY A 1 142 ? -6.894 -1.650 -11.988 1.00 81.19 142 GLY A CA 1
ATOM 1037 C C . GLY A 1 142 ? -5.896 -2.698 -11.537 1.00 81.19 142 GLY A C 1
ATOM 1038 O O . GLY A 1 142 ? -4.811 -2.804 -12.111 1.00 81.19 142 GLY A O 1
ATOM 1039 N N . GLY A 1 143 ? -6.261 -3.448 -10.492 1.00 65.31 143 GLY A N 1
ATOM 1040 C CA . GLY A 1 143 ? -5.491 -4.610 -10.060 1.00 65.31 143 GLY A CA 1
ATOM 1041 C C . GLY A 1 143 ? -5.129 -5.448 -11.279 1.00 65.31 143 GLY A C 1
ATOM 1042 O O . GLY A 1 143 ? -5.957 -5.643 -12.177 1.00 65.31 143 GLY A O 1
ATOM 1043 N N . VAL A 1 144 ? -3.868 -5.858 -11.367 1.00 61.38 144 VAL A N 1
ATOM 1044 C CA . VAL A 1 144 ? -3.410 -6.556 -12.556 1.00 61.38 144 VAL A CA 1
ATOM 1045 C C . VAL A 1 144 ? -3.888 -8.000 -12.480 1.00 61.38 144 VAL A C 1
ATOM 1047 O O . VAL A 1 144 ? -3.209 -8.877 -11.965 1.00 61.38 144 VAL A O 1
ATOM 1050 N N . ALA A 1 145 ? -5.114 -8.233 -12.940 1.00 53.19 145 ALA A N 1
ATOM 1051 C CA . ALA A 1 145 ? -5.659 -9.571 -13.059 1.00 53.19 145 ALA A CA 1
ATOM 1052 C C . ALA A 1 145 ? -5.025 -10.249 -14.281 1.00 53.19 145 ALA A C 1
ATOM 1054 O O . ALA A 1 145 ? -5.342 -9.906 -15.420 1.00 53.19 145 ALA A O 1
ATOM 1055 N N . GLY A 1 146 ? -4.125 -11.199 -14.042 1.00 63.47 146 GLY A N 1
ATOM 1056 C CA . GLY A 1 146 ? -3.513 -12.005 -15.094 1.00 63.47 146 GLY A CA 1
ATOM 1057 C C . GLY A 1 146 ? -2.098 -12.447 -14.753 1.00 63.47 146 GLY A C 1
ATOM 1058 O O . GLY A 1 146 ? -1.483 -11.942 -13.818 1.00 63.47 146 GLY A O 1
ATOM 1059 N N . ASP A 1 147 ? -1.594 -13.399 -15.532 1.00 75.88 147 ASP A N 1
ATOM 1060 C CA . ASP A 1 147 ? -0.186 -13.767 -15.484 1.00 75.88 147 ASP A CA 1
ATOM 1061 C C . ASP A 1 147 ? 0.639 -12.632 -16.099 1.00 75.88 147 ASP A C 1
ATOM 1063 O O . ASP A 1 147 ? 0.558 -12.362 -17.300 1.00 75.88 147 ASP A O 1
ATOM 1067 N N . LEU A 1 148 ? 1.370 -11.916 -15.245 1.00 81.44 148 LEU A N 1
ATOM 1068 C CA . LEU A 1 148 ? 2.316 -10.891 -15.672 1.00 81.44 148 LEU A CA 1
ATOM 1069 C C . LEU A 1 148 ? 3.670 -11.465 -16.045 1.00 81.44 148 LEU A C 1
ATOM 1071 O O . LEU A 1 148 ? 4.503 -10.735 -16.592 1.00 81.44 148 LEU A O 1
ATOM 1075 N N . ALA A 1 149 ? 3.890 -12.741 -15.732 1.00 85.56 149 ALA A N 1
ATOM 1076 C CA . ALA A 1 149 ? 5.137 -13.387 -16.017 1.00 85.56 149 ALA A CA 1
ATOM 1077 C C . ALA A 1 149 ? 5.257 -13.627 -17.522 1.00 85.56 149 ALA A C 1
ATOM 1079 O O . ALA A 1 149 ? 4.413 -14.250 -18.163 1.00 85.56 149 ALA A O 1
ATOM 1080 N N . ALA A 1 150 ? 6.353 -13.151 -18.096 1.00 88.19 150 ALA A N 1
ATOM 1081 C CA . ALA A 1 150 ? 6.722 -13.461 -19.466 1.00 88.19 150 ALA A CA 1
ATOM 1082 C C . ALA A 1 150 ? 8.238 -13.596 -19.556 1.00 88.19 150 ALA A C 1
ATOM 1084 O O . ALA A 1 150 ? 8.979 -12.880 -18.883 1.00 88.19 150 ALA A O 1
ATOM 1085 N N . ALA A 1 151 ? 8.708 -14.554 -20.360 1.00 89.56 151 ALA A N 1
ATOM 1086 C CA . ALA A 1 151 ? 10.134 -14.855 -20.515 1.00 89.56 151 ALA A CA 1
ATOM 1087 C C . ALA A 1 151 ? 10.878 -15.046 -19.173 1.00 89.56 151 ALA A C 1
ATOM 1089 O O . ALA A 1 151 ? 12.010 -14.600 -19.005 1.00 89.56 151 ALA A O 1
ATOM 1090 N N . GLY A 1 152 ? 10.219 -15.665 -18.187 1.00 92.25 152 GLY A N 1
ATOM 1091 C CA . GLY A 1 152 ? 10.786 -15.879 -16.854 1.00 92.25 152 GLY A CA 1
ATOM 1092 C C . GLY A 1 152 ? 10.966 -14.605 -16.019 1.00 92.25 152 GLY A C 1
ATOM 1093 O O . GLY A 1 152 ? 11.617 -14.666 -14.981 1.00 92.25 152 GLY A O 1
ATOM 1094 N N . LEU A 1 153 ? 10.423 -13.460 -16.434 1.00 95.00 153 LEU A N 1
ATOM 1095 C CA . LEU A 1 153 ? 10.391 -12.224 -15.654 1.00 95.00 153 LEU A CA 1
ATOM 1096 C C . LEU A 1 153 ? 8.988 -12.016 -15.095 1.00 95.00 153 LEU A C 1
ATOM 1098 O O . LEU A 1 153 ? 8.038 -11.995 -15.864 1.00 95.00 153 LEU A O 1
ATOM 1102 N N . ASP A 1 154 ? 8.874 -11.834 -13.783 1.00 94.88 154 ASP A N 1
ATOM 1103 C CA . ASP A 1 154 ? 7.595 -11.667 -13.078 1.00 94.88 154 ASP A CA 1
ATOM 1104 C C . ASP A 1 154 ? 7.634 -10.379 -12.238 1.00 94.88 154 ASP A C 1
ATOM 1106 O O . ASP A 1 154 ? 8.347 -10.338 -11.230 1.00 94.88 154 ASP A O 1
ATOM 1110 N N . PRO A 1 155 ? 6.964 -9.289 -12.656 1.00 94.69 155 PRO A N 1
ATOM 1111 C CA . PRO A 1 155 ? 6.843 -8.073 -11.856 1.00 94.69 155 PRO A CA 1
ATOM 1112 C C . PRO A 1 155 ? 6.232 -8.358 -10.473 1.00 94.69 155 PRO A C 1
ATOM 1114 O O . PRO A 1 155 ? 5.159 -8.933 -10.377 1.00 94.69 155 PRO A O 1
ATOM 1117 N N . VAL A 1 156 ? 6.882 -7.910 -9.393 1.00 94.81 156 VAL A N 1
ATOM 1118 C CA . VAL A 1 156 ? 6.455 -8.193 -8.004 1.00 94.81 156 VAL A CA 1
ATOM 1119 C C . VAL A 1 156 ? 5.923 -6.968 -7.278 1.00 94.81 156 VAL A C 1
ATOM 1121 O O . VAL A 1 156 ? 4.962 -7.081 -6.528 1.00 94.81 156 VAL A O 1
ATOM 1124 N N . ALA A 1 157 ? 6.575 -5.813 -7.410 1.00 95.56 157 ALA A N 1
ATOM 1125 C CA . ALA A 1 157 ? 6.172 -4.616 -6.676 1.00 95.56 157 ALA A CA 1
ATOM 1126 C C . ALA A 1 157 ? 6.708 -3.343 -7.335 1.00 95.56 157 ALA A C 1
ATOM 1128 O O . ALA A 1 157 ? 7.821 -3.371 -7.866 1.00 95.56 157 ALA A O 1
ATOM 1129 N N . PRO A 1 158 ? 5.979 -2.219 -7.240 1.00 96.19 158 PRO A N 1
ATOM 1130 C CA . PRO A 1 158 ? 4.587 -2.087 -6.800 1.00 96.19 158 PRO A CA 1
ATOM 1131 C C . PRO A 1 158 ? 3.602 -2.548 -7.891 1.00 96.19 158 PRO A C 1
ATOM 1133 O O . PRO A 1 158 ? 3.805 -2.234 -9.063 1.00 96.19 158 PRO A O 1
ATOM 1136 N N . LEU A 1 159 ? 2.525 -3.251 -7.518 1.00 93.94 159 LEU A N 1
ATOM 1137 C CA . LEU A 1 159 ? 1.465 -3.694 -8.438 1.00 93.94 159 LEU A CA 1
ATOM 1138 C C . LEU A 1 159 ? 0.098 -3.199 -7.953 1.00 93.94 159 LEU A C 1
ATOM 1140 O O . LEU A 1 159 ? -0.371 -3.629 -6.910 1.00 93.94 159 LEU A O 1
ATOM 1144 N N . GLY A 1 160 ? -0.549 -2.288 -8.677 1.00 94.12 160 GLY A N 1
ATOM 1145 C CA . GLY A 1 160 ? -1.910 -1.827 -8.364 1.00 94.12 160 GLY A CA 1
ATOM 1146 C C . GLY A 1 160 ? -2.065 -1.111 -7.014 1.00 94.12 160 GLY A C 1
ATOM 1147 O O . GLY A 1 160 ? -3.181 -0.983 -6.520 1.00 94.12 160 GLY A O 1
ATOM 1148 N N . VAL A 1 161 ? -0.967 -0.645 -6.416 1.00 96.44 161 VAL A N 1
ATOM 1149 C CA . VAL A 1 161 ? -0.936 -0.033 -5.078 1.00 96.44 161 VAL A CA 1
ATOM 1150 C C . VAL A 1 161 ? -0.488 1.422 -5.122 1.00 96.44 161 VAL A C 1
ATOM 1152 O O . VAL A 1 161 ? 0.094 1.897 -6.105 1.00 96.44 161 VAL A O 1
ATOM 1155 N N . LEU A 1 162 ? -0.751 2.127 -4.024 1.00 97.69 162 LEU A N 1
ATOM 1156 C CA . LEU A 1 162 ? -0.211 3.450 -3.765 1.00 97.69 162 LEU A CA 1
ATOM 1157 C C . LEU A 1 162 ? 1.026 3.318 -2.877 1.00 97.69 162 LEU A C 1
ATOM 1159 O O . LEU A 1 162 ? 1.050 2.505 -1.964 1.00 97.69 162 LEU A O 1
ATOM 1163 N N . VAL A 1 163 ? 2.057 4.110 -3.151 1.00 97.94 163 VAL A N 1
ATOM 1164 C CA . VAL A 1 163 ? 3.334 4.062 -2.428 1.00 97.94 163 VAL A CA 1
ATOM 1165 C C . VAL A 1 163 ? 3.599 5.410 -1.766 1.00 97.94 163 VAL A C 1
ATOM 1167 O O . VAL A 1 163 ? 3.351 6.462 -2.369 1.00 97.94 163 VAL A O 1
ATOM 1170 N N . SER A 1 164 ? 4.071 5.414 -0.519 1.00 97.38 164 SER A N 1
ATOM 1171 C CA . SER A 1 164 ? 4.364 6.663 0.195 1.00 97.38 164 SER A CA 1
ATOM 1172 C C . SER A 1 164 ? 5.684 7.312 -0.245 1.00 97.38 164 SER A C 1
ATOM 1174 O O . SER A 1 164 ? 5.776 8.549 -0.291 1.00 97.38 164 SER A O 1
ATOM 1176 N N . GLU A 1 165 ? 6.686 6.508 -0.618 1.00 97.81 165 GLU A N 1
ATOM 1177 C CA . GLU A 1 165 ? 8.005 6.978 -1.031 1.00 97.81 165 GLU A CA 1
ATOM 1178 C C . GLU A 1 165 ? 8.037 7.565 -2.445 1.00 97.81 165 GLU A C 1
ATOM 1180 O O . GLU A 1 165 ? 7.488 7.028 -3.403 1.00 97.81 165 GLU A O 1
ATOM 1185 N N . GLU A 1 166 ? 8.820 8.631 -2.614 1.00 97.69 166 GLU A N 1
ATOM 1186 C CA . GLU A 1 166 ? 8.984 9.302 -3.914 1.00 97.69 166 GLU A CA 1
ATOM 1187 C C . GLU A 1 166 ? 9.872 8.538 -4.895 1.00 97.69 166 GLU A C 1
ATOM 1189 O O . GLU A 1 166 ? 9.913 8.839 -6.086 1.00 97.69 166 GLU A O 1
ATOM 1194 N N . ARG A 1 167 ? 10.626 7.568 -4.382 1.00 98.38 167 ARG A N 1
ATOM 1195 C CA . ARG A 1 167 ? 11.547 6.723 -5.141 1.00 98.38 167 ARG A CA 1
ATOM 1196 C C . ARG A 1 167 ? 11.298 5.273 -4.743 1.00 98.38 167 ARG A C 1
ATOM 1198 O O . ARG A 1 167 ? 12.104 4.736 -3.977 1.00 98.38 167 ARG A O 1
ATOM 1205 N N . PRO A 1 168 ? 10.175 4.677 -5.168 1.00 97.94 168 PRO A N 1
ATOM 1206 C CA . PRO A 1 168 ? 9.826 3.315 -4.792 1.00 97.94 168 PRO A CA 1
ATOM 1207 C C . PRO A 1 168 ? 10.859 2.325 -5.336 1.00 97.94 168 PRO A C 1
ATOM 1209 O O . PRO A 1 168 ? 11.490 2.573 -6.365 1.00 97.94 168 PRO A O 1
ATOM 1212 N N . VAL A 1 169 ? 11.044 1.207 -4.638 1.00 98.38 169 VAL A N 1
ATOM 1213 C CA . VAL A 1 169 ? 11.849 0.094 -5.155 1.00 98.38 169 VAL A CA 1
ATOM 1214 C C . VAL A 1 169 ? 10.952 -0.747 -6.052 1.00 98.38 169 VAL A C 1
ATOM 1216 O O . VAL A 1 169 ? 9.985 -1.336 -5.576 1.00 98.38 169 VAL A O 1
ATOM 1219 N N . LEU A 1 170 ? 11.278 -0.798 -7.340 1.00 98.00 170 LEU A N 1
ATOM 1220 C CA . L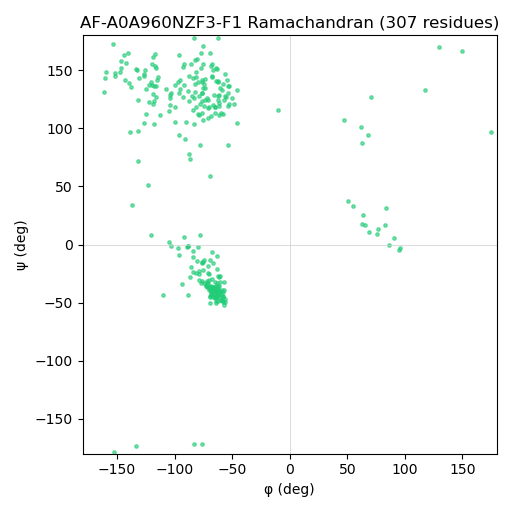EU A 1 170 ? 10.651 -1.703 -8.294 1.00 98.00 170 LEU A CA 1
ATOM 1221 C C . LEU A 1 170 ? 11.320 -3.071 -8.170 1.00 98.00 170 LEU A C 1
ATOM 1223 O O . LEU A 1 170 ? 12.549 -3.143 -8.160 1.00 98.00 170 LEU A O 1
ATOM 1227 N N . ARG A 1 171 ? 10.538 -4.145 -8.055 1.00 97.88 171 ARG A N 1
ATOM 1228 C CA . ARG A 1 171 ? 11.026 -5.516 -7.838 1.00 97.88 171 ARG A CA 1
ATOM 1229 C C . ARG A 1 171 ? 10.383 -6.476 -8.819 1.00 97.88 171 ARG A C 1
ATOM 1231 O O . ARG A 1 171 ? 9.194 -6.360 -9.102 1.00 97.88 171 ARG A O 1
ATOM 1238 N N . TRP A 1 172 ? 11.147 -7.458 -9.274 1.00 97.38 172 TRP A N 1
ATOM 1239 C CA . TRP A 1 172 ? 10.670 -8.551 -10.119 1.00 97.38 172 TRP A CA 1
ATOM 1240 C C . TRP A 1 172 ? 11.359 -9.864 -9.737 1.00 97.38 172 TRP A C 1
ATOM 1242 O O . TRP A 1 172 ? 12.454 -9.859 -9.179 1.00 97.38 172 TRP A O 1
ATOM 1252 N N . ARG A 1 173 ? 10.745 -11.009 -10.032 1.00 96.88 173 ARG A N 1
ATOM 1253 C CA . ARG A 1 173 ? 11.402 -12.320 -9.952 1.00 96.88 173 ARG A CA 1
ATOM 1254 C C . ARG A 1 173 ? 11.989 -12.689 -11.305 1.00 96.88 173 ARG A C 1
ATOM 1256 O O . ARG A 1 173 ? 11.515 -12.252 -12.352 1.00 96.88 173 ARG A O 1
ATOM 1263 N N . ARG A 1 174 ? 13.036 -13.509 -11.253 1.00 95.81 174 ARG A N 1
ATOM 1264 C CA . ARG A 1 174 ? 13.693 -14.105 -12.414 1.00 95.81 174 ARG A CA 1
ATOM 1265 C C . ARG A 1 174 ? 13.661 -15.619 -12.285 1.00 95.81 174 ARG A C 1
ATOM 1267 O O . ARG A 1 174 ? 14.161 -16.153 -11.298 1.00 95.81 174 ARG A O 1
ATOM 1274 N N . GLY A 1 175 ? 13.077 -16.278 -13.274 1.00 95.38 175 GLY A N 1
ATOM 1275 C CA . GLY A 1 175 ? 13.205 -17.711 -13.496 1.00 95.38 175 GLY A CA 1
ATOM 1276 C C . GLY A 1 175 ? 14.564 -18.066 -14.097 1.00 95.38 175 GLY A C 1
ATOM 1277 O O . GLY A 1 175 ? 15.327 -17.193 -14.510 1.00 95.38 175 GLY A O 1
ATOM 1278 N N . GLU A 1 176 ? 14.859 -19.362 -14.165 1.00 94.00 176 GLU A N 1
ATOM 1279 C CA . GLU A 1 176 ? 16.148 -19.878 -14.654 1.00 94.00 176 GLU A CA 1
ATOM 1280 C C . GLU A 1 176 ? 16.439 -19.485 -16.110 1.00 94.00 176 GLU A C 1
ATOM 1282 O O . GLU A 1 176 ? 17.587 -19.238 -16.473 1.00 94.00 176 GLU A O 1
ATOM 1287 N N . GLU A 1 177 ? 15.392 -19.366 -16.929 1.00 92.25 177 GLU A N 1
ATOM 1288 C CA . GLU A 1 177 ? 15.487 -19.002 -18.346 1.00 92.25 177 GLU A CA 1
ATOM 1289 C C . GLU A 1 177 ? 15.375 -17.488 -18.600 1.00 92.25 177 GLU A C 1
ATOM 1291 O O . GLU A 1 177 ? 15.312 -17.057 -19.753 1.00 92.25 177 GLU A O 1
ATOM 1296 N N . ALA A 1 178 ? 15.337 -16.668 -17.543 1.00 94.88 178 ALA A N 1
ATOM 1297 C CA . ALA A 1 178 ? 15.137 -15.233 -17.686 1.00 94.88 178 ALA A CA 1
ATOM 1298 C C . ALA A 1 178 ? 16.334 -14.540 -18.371 1.00 94.88 178 ALA A C 1
ATOM 1300 O O . ALA A 1 178 ? 17.495 -14.878 -18.104 1.00 94.88 178 ALA A O 1
ATOM 1301 N N . PRO A 1 179 ? 16.084 -13.510 -19.201 1.00 94.31 179 PRO A N 1
ATOM 1302 C CA . PRO A 1 179 ? 17.130 -12.663 -19.759 1.00 94.31 179 PRO A CA 1
ATOM 1303 C C . PRO A 1 179 ? 18.049 -12.095 -18.671 1.00 94.31 179 PRO A C 1
ATOM 1305 O O . PRO A 1 179 ? 17.593 -11.621 -17.625 1.00 94.31 179 PRO A O 1
ATOM 1308 N N . ARG A 1 180 ? 19.362 -12.114 -18.934 1.00 92.81 180 ARG A N 1
ATOM 1309 C CA . ARG A 1 180 ? 20.369 -11.605 -17.987 1.00 92.81 180 ARG A CA 1
ATOM 1310 C C . ARG A 1 180 ? 20.297 -10.092 -17.829 1.00 92.81 180 ARG A C 1
ATOM 1312 O O . ARG A 1 180 ? 20.372 -9.599 -16.703 1.00 92.81 180 ARG A O 1
ATOM 1319 N N . ASP A 1 181 ? 20.117 -9.396 -18.947 1.00 95.44 181 ASP A N 1
ATOM 1320 C CA . ASP A 1 181 ? 20.088 -7.941 -19.017 1.00 95.44 181 ASP A CA 1
ATOM 1321 C C . ASP A 1 181 ? 18.653 -7.453 -19.181 1.00 95.44 181 ASP A C 1
ATOM 1323 O O . ASP A 1 181 ? 17.976 -7.775 -20.160 1.00 95.44 181 ASP A O 1
ATOM 1327 N N . VAL A 1 182 ? 18.200 -6.652 -18.219 1.00 97.50 182 VAL A N 1
ATOM 1328 C CA . VAL A 1 182 ? 16.893 -5.990 -18.272 1.00 97.50 182 VAL A CA 1
ATOM 1329 C C . VAL A 1 182 ? 17.049 -4.490 -18.083 1.00 97.50 182 VAL A C 1
ATOM 1331 O O . VAL A 1 182 ? 17.956 -4.033 -17.394 1.00 97.50 182 VAL A O 1
ATOM 1334 N N . VAL A 1 183 ? 16.146 -3.729 -18.680 1.00 98.19 183 VAL A N 1
ATOM 1335 C CA . VAL A 1 183 ? 15.978 -2.293 -18.457 1.00 98.19 183 VAL A CA 1
ATOM 1336 C C . VAL A 1 183 ? 14.603 -2.085 -17.839 1.00 98.19 183 VAL A C 1
ATOM 1338 O O . VAL A 1 183 ? 13.633 -2.702 -18.264 1.00 98.19 183 VAL A O 1
ATOM 1341 N N . VAL A 1 184 ? 14.509 -1.244 -16.819 1.00 98.12 184 VAL A N 1
ATOM 1342 C CA . VAL A 1 184 ? 13.245 -0.889 -16.175 1.00 98.12 184 VAL A CA 1
ATOM 1343 C C . VAL A 1 184 ? 12.849 0.502 -16.634 1.00 98.12 184 VAL A C 1
ATOM 1345 O O . VAL A 1 184 ? 13.641 1.437 -16.527 1.00 98.12 184 VAL A O 1
ATOM 1348 N N . GLU A 1 185 ? 11.620 0.647 -17.111 1.00 98.06 185 GLU A N 1
ATOM 1349 C CA . GLU A 1 185 ? 11.049 1.935 -17.498 1.00 98.06 185 GLU A CA 1
ATOM 1350 C C . GLU A 1 185 ? 9.879 2.292 -16.593 1.00 98.06 185 GLU A C 1
ATOM 1352 O O . GLU A 1 185 ? 9.064 1.435 -16.258 1.00 98.06 185 GLU A O 1
ATOM 1357 N N . ILE A 1 186 ? 9.776 3.574 -16.247 1.00 97.94 186 ILE A N 1
ATOM 1358 C CA . ILE A 1 186 ? 8.610 4.172 -15.599 1.00 97.94 186 ILE A CA 1
ATOM 1359 C C . ILE A 1 186 ? 8.028 5.194 -16.560 1.00 97.94 186 ILE A C 1
ATOM 1361 O O . ILE A 1 186 ? 8.734 6.100 -17.000 1.00 97.94 186 ILE A O 1
ATOM 1365 N N . LEU A 1 187 ? 6.741 5.072 -16.844 1.00 96.88 187 LEU A N 1
ATOM 1366 C CA . LEU A 1 187 ? 5.992 5.916 -17.757 1.00 96.88 187 LEU A CA 1
ATOM 1367 C C . LEU A 1 187 ? 4.845 6.611 -17.023 1.00 96.88 187 LEU A C 1
ATOM 1369 O O . LEU A 1 187 ? 4.345 6.128 -16.004 1.00 96.88 187 LEU A O 1
ATOM 1373 N N . ASP A 1 188 ? 4.408 7.749 -17.546 1.00 96.06 188 ASP A N 1
ATOM 1374 C CA . ASP A 1 188 ? 3.147 8.355 -17.126 1.00 96.06 188 ASP A CA 1
ATOM 1375 C C . ASP A 1 188 ? 1.937 7.742 -17.857 1.00 96.06 188 ASP A C 1
ATOM 1377 O O . ASP A 1 188 ? 2.071 6.891 -18.737 1.00 96.06 188 ASP A O 1
ATOM 1381 N N . GLY A 1 189 ? 0.728 8.197 -17.515 1.00 89.88 189 GLY A N 1
ATOM 1382 C CA . GLY A 1 189 ? -0.508 7.737 -18.159 1.00 89.88 189 GLY A CA 1
ATOM 1383 C C . GLY A 1 189 ? -0.632 8.058 -19.657 1.00 89.88 189 GLY A C 1
ATOM 1384 O O . GLY A 1 189 ? -1.550 7.550 -20.296 1.00 89.88 189 GLY A O 1
ATOM 1385 N N . SER A 1 190 ? 0.260 8.880 -20.222 1.00 92.94 190 SER A N 1
ATOM 1386 C CA . SER A 1 190 ? 0.338 9.163 -21.662 1.00 92.94 190 SER A CA 1
ATOM 1387 C C . SER A 1 190 ? 1.390 8.318 -22.391 1.00 92.94 190 SER A C 1
ATOM 1389 O O . SER A 1 190 ? 1.495 8.401 -23.614 1.00 92.94 190 SER A O 1
ATOM 1391 N N . GLY A 1 191 ? 2.144 7.490 -21.661 1.00 92.25 191 GLY A N 1
ATOM 1392 C CA . GLY A 1 191 ? 3.228 6.673 -22.203 1.00 92.25 191 GLY A CA 1
ATOM 1393 C C . GLY A 1 191 ? 4.554 7.423 -22.346 1.00 92.25 191 GLY A C 1
ATOM 1394 O O . GLY A 1 191 ? 5.437 6.957 -23.060 1.00 92.25 191 GLY A O 1
ATOM 1395 N N . VAL A 1 192 ? 4.719 8.578 -21.692 1.00 96.19 192 VAL A N 1
ATOM 1396 C CA . VAL A 1 192 ? 5.999 9.302 -21.675 1.00 96.19 192 VAL A CA 1
ATOM 1397 C C . VAL A 1 192 ? 6.900 8.708 -20.599 1.00 96.19 192 VAL A C 1
ATOM 1399 O O . VAL A 1 192 ? 6.514 8.647 -19.431 1.00 96.19 192 VAL A O 1
ATOM 1402 N N . THR A 1 193 ? 8.118 8.315 -20.978 1.00 97.38 193 THR A N 1
ATOM 1403 C CA . THR A 1 193 ? 9.134 7.816 -20.043 1.00 97.38 193 THR A CA 1
ATOM 1404 C C . THR A 1 193 ? 9.560 8.912 -19.067 1.00 97.38 193 THR A C 1
ATOM 1406 O O . THR A 1 193 ? 10.106 9.945 -19.455 1.00 97.38 193 THR A O 1
ATOM 1409 N N . LEU A 1 194 ? 9.328 8.670 -17.780 1.00 98.00 194 LEU A N 1
ATOM 1410 C CA . LEU A 1 194 ? 9.730 9.530 -16.668 1.00 98.00 194 LEU A CA 1
ATOM 1411 C C . LEU A 1 194 ? 11.083 9.121 -16.079 1.00 98.00 194 LEU A C 1
ATOM 1413 O O . LEU A 1 194 ? 11.832 9.973 -15.596 1.00 98.00 194 LEU A O 1
ATOM 1417 N N . ALA A 1 195 ? 11.380 7.821 -16.078 1.00 98.44 195 ALA A N 1
ATOM 1418 C CA . ALA A 1 195 ? 12.643 7.276 -15.605 1.00 98.44 195 ALA A CA 1
ATOM 1419 C C . ALA A 1 195 ? 12.971 5.971 -16.336 1.00 98.44 195 ALA A C 1
ATOM 1421 O O . ALA A 1 195 ? 12.076 5.196 -16.665 1.00 98.44 195 ALA A O 1
ATOM 1422 N N . GLU A 1 196 ? 14.260 5.726 -16.535 1.00 98.50 196 GLU A N 1
ATOM 1423 C CA . GLU A 1 196 ? 14.790 4.522 -17.170 1.00 98.50 196 GLU A CA 1
ATOM 1424 C C . GLU A 1 196 ? 16.043 4.079 -16.408 1.00 98.50 196 GLU A C 1
ATOM 1426 O O . GLU A 1 196 ? 16.841 4.916 -15.964 1.00 98.50 196 GLU A O 1
ATOM 1431 N N . SER A 1 197 ? 16.193 2.775 -16.192 1.00 98.62 197 SER A N 1
ATOM 1432 C CA . SER A 1 197 ? 17.385 2.207 -15.566 1.00 98.62 197 SER A CA 1
ATOM 1433 C C . SER A 1 197 ? 18.520 2.026 -16.584 1.00 98.62 197 SER A C 1
ATOM 1435 O O . SER A 1 197 ? 18.266 1.877 -17.775 1.00 98.62 197 SER A O 1
ATOM 1437 N N . PRO A 1 198 ? 19.790 1.931 -16.148 1.00 98.06 198 PRO A N 1
ATOM 1438 C CA . PRO A 1 198 ? 20.808 1.270 -16.969 1.00 98.06 198 PRO A CA 1
ATOM 1439 C C . PRO A 1 198 ? 20.446 -0.212 -17.186 1.00 98.06 198 PRO A C 1
ATOM 1441 O O . PRO A 1 198 ? 19.469 -0.708 -16.626 1.00 98.06 198 PRO A O 1
ATOM 1444 N N . HIS A 1 199 ? 21.255 -0.949 -17.948 1.00 97.44 199 HIS A N 1
ATOM 1445 C CA . HIS A 1 199 ? 21.135 -2.408 -18.015 1.00 97.44 199 HIS A CA 1
ATOM 1446 C C . HIS A 1 199 ? 21.383 -3.032 -16.636 1.00 97.44 199 HIS A C 1
ATOM 1448 O O . HIS A 1 199 ? 22.392 -2.748 -15.986 1.00 97.44 199 HIS A O 1
ATOM 1454 N N . LEU A 1 200 ? 20.458 -3.880 -16.192 1.00 97.81 200 LEU A N 1
ATOM 1455 C CA . LEU A 1 200 ? 20.466 -4.499 -14.874 1.00 97.81 200 LEU A CA 1
ATOM 1456 C C . LEU A 1 200 ? 20.566 -6.019 -14.964 1.00 97.81 200 LEU A C 1
ATOM 1458 O O . LEU A 1 200 ? 19.819 -6.680 -15.688 1.00 97.81 200 LEU A O 1
ATOM 1462 N N . THR A 1 201 ? 21.416 -6.572 -14.105 1.00 96.50 201 THR A N 1
ATOM 1463 C CA . THR A 1 201 ? 21.502 -8.008 -13.810 1.00 96.50 201 THR A CA 1
ATOM 1464 C C . THR A 1 201 ? 20.852 -8.377 -12.469 1.00 96.50 201 THR A C 1
ATOM 1466 O O . THR A 1 201 ? 20.819 -9.552 -12.108 1.00 96.50 201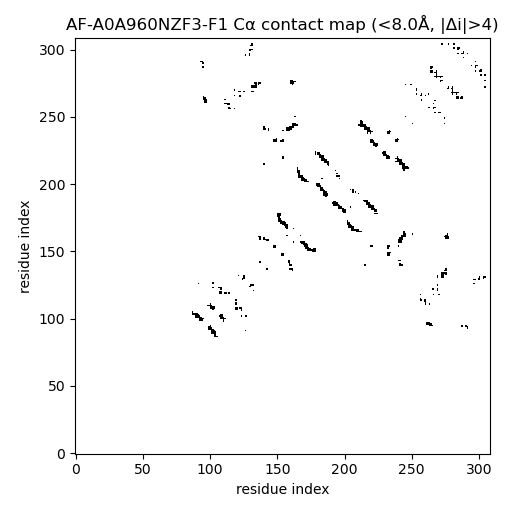 THR A O 1
ATOM 1469 N N . GLY A 1 202 ? 20.324 -7.391 -11.737 1.00 96.38 202 GLY A N 1
ATOM 1470 C CA . GLY A 1 202 ? 19.598 -7.580 -10.480 1.00 96.38 202 GLY A CA 1
ATOM 1471 C C . GLY A 1 202 ? 18.117 -7.929 -10.662 1.00 96.38 202 GLY A C 1
ATOM 1472 O O . GLY A 1 202 ? 17.648 -8.186 -11.769 1.00 96.38 202 GLY A O 1
ATOM 1473 N N . SER A 1 203 ? 17.386 -7.932 -9.547 1.00 97.44 203 SER A N 1
ATOM 1474 C CA . SER A 1 203 ? 15.929 -8.157 -9.453 1.00 97.44 203 SER A CA 1
ATOM 1475 C C . SER A 1 203 ? 15.183 -6.976 -8.820 1.00 97.44 203 SER A C 1
ATOM 1477 O O . SER A 1 203 ? 13.996 -7.059 -8.499 1.00 97.44 203 SER A O 1
ATOM 1479 N N . GLU A 1 204 ? 15.895 -5.872 -8.615 1.00 98.38 204 GLU A N 1
ATOM 1480 C CA . GLU A 1 204 ? 15.366 -4.659 -8.023 1.00 98.38 204 GLU A CA 1
ATOM 1481 C C . GLU A 1 204 ? 16.033 -3.424 -8.616 1.00 98.38 204 GLU A C 1
ATOM 1483 O O . GLU A 1 204 ? 17.191 -3.451 -9.046 1.00 98.38 204 GLU A O 1
ATOM 1488 N N . TRP A 1 205 ? 15.293 -2.322 -8.626 1.00 98.56 205 TRP A N 1
ATOM 1489 C CA . TRP A 1 205 ? 15.804 -1.029 -9.040 1.00 98.56 205 TRP A CA 1
ATOM 1490 C C . TRP A 1 205 ? 15.057 0.102 -8.348 1.00 98.56 205 TRP A C 1
ATOM 1492 O O . TRP A 1 205 ? 13.851 0.032 -8.120 1.00 98.56 205 TRP A O 1
ATOM 1502 N N . ARG A 1 206 ? 15.781 1.178 -8.036 1.00 98.69 206 ARG A N 1
ATOM 1503 C CA . ARG A 1 206 ? 15.217 2.409 -7.486 1.00 98.69 206 ARG A CA 1
ATOM 1504 C C . ARG A 1 206 ? 15.501 3.563 -8.453 1.00 98.69 206 ARG A C 1
ATOM 1506 O O . ARG A 1 206 ? 16.666 3.757 -8.810 1.00 98.69 206 ARG A O 1
ATOM 1513 N N . PRO A 1 207 ? 14.493 4.365 -8.838 1.00 98.44 207 PRO A N 1
ATOM 1514 C CA . PRO A 1 207 ? 14.714 5.508 -9.708 1.00 98.44 207 PRO A CA 1
ATOM 1515 C C . PRO A 1 207 ? 15.604 6.546 -9.002 1.00 98.44 207 PRO A C 1
ATOM 1517 O O . PRO A 1 207 ? 15.440 6.795 -7.802 1.00 98.44 207 PRO A O 1
ATOM 1520 N N . PRO A 1 208 ? 16.548 7.186 -9.717 1.00 97.88 208 PRO A N 1
ATOM 1521 C CA . PRO A 1 208 ? 17.492 8.120 -9.102 1.00 97.88 208 PRO A CA 1
ATOM 1522 C C . PRO A 1 208 ? 16.828 9.432 -8.656 1.00 97.88 208 PRO A C 1
ATOM 1524 O O . PRO A 1 208 ? 17.317 10.099 -7.742 1.00 97.88 208 PRO A O 1
ATOM 1527 N N . ARG A 1 209 ? 15.705 9.800 -9.283 1.00 98.12 209 ARG A N 1
ATOM 1528 C CA . ARG A 1 209 ? 14.961 11.043 -9.044 1.00 98.12 209 ARG A CA 1
ATOM 1529 C C . ARG A 1 209 ? 13.575 10.744 -8.488 1.00 98.12 209 ARG A C 1
ATOM 1531 O O . ARG A 1 209 ? 13.017 9.686 -8.762 1.00 98.12 209 ARG A O 1
ATOM 1538 N N . ALA A 1 210 ? 13.047 11.690 -7.714 1.00 98.38 210 ALA A N 1
ATOM 1539 C CA . ALA A 1 210 ? 11.682 11.639 -7.209 1.00 98.38 210 ALA A CA 1
ATOM 1540 C C . ALA A 1 210 ? 10.676 11.572 -8.368 1.00 98.38 210 ALA A C 1
ATOM 1542 O O . ALA A 1 210 ? 10.781 12.325 -9.340 1.00 98.38 210 ALA A O 1
ATOM 1543 N N . LEU A 1 211 ? 9.716 10.660 -8.251 1.00 98.56 211 LEU A N 1
ATOM 1544 C CA . LEU A 1 211 ? 8.603 10.505 -9.175 1.00 98.56 211 LEU A CA 1
ATOM 1545 C C . LEU A 1 211 ? 7.453 11.442 -8.785 1.00 98.56 211 LEU A C 1
ATOM 1547 O O . LEU A 1 211 ? 7.323 11.829 -7.621 1.00 98.56 211 LEU A O 1
ATOM 1551 N N . PRO A 1 212 ? 6.588 11.819 -9.737 1.00 98.06 212 PRO A N 1
ATOM 1552 C CA . PRO A 1 212 ? 5.483 12.706 -9.429 1.00 98.06 212 PRO A CA 1
ATOM 1553 C C . PRO A 1 212 ? 4.366 11.998 -8.648 1.00 98.06 212 PRO A C 1
ATOM 1555 O O . PRO A 1 212 ? 3.955 10.890 -8.986 1.00 98.06 212 PRO A O 1
ATOM 1558 N N . ARG A 1 213 ? 3.827 12.693 -7.641 1.00 97.81 213 ARG A N 1
ATOM 1559 C CA . ARG A 1 213 ? 2.732 12.220 -6.780 1.00 97.81 213 ARG A CA 1
ATOM 1560 C C . ARG A 1 213 ? 1.349 12.379 -7.417 1.00 97.81 213 ARG A C 1
ATOM 1562 O O . ARG A 1 213 ? 1.159 13.198 -8.316 1.00 97.81 213 ARG A O 1
ATOM 1569 N N . GLY A 1 214 ? 0.374 11.619 -6.911 1.00 95.81 214 GLY A N 1
ATOM 1570 C CA . GLY A 1 214 ? -1.057 11.859 -7.128 1.00 95.81 214 GLY A CA 1
ATOM 1571 C C . GLY A 1 214 ? -1.620 11.482 -8.494 1.00 95.81 214 GLY A C 1
ATOM 1572 O O . GLY A 1 214 ? -2.772 11.821 -8.780 1.00 95.81 214 GLY A O 1
ATOM 1573 N N . ARG A 1 215 ? -0.833 10.801 -9.332 1.00 95.94 215 ARG A N 1
ATOM 1574 C CA . ARG A 1 215 ? -1.254 10.308 -10.647 1.00 95.94 215 ARG A CA 1
ATOM 1575 C C . ARG A 1 215 ? -0.828 8.855 -10.863 1.00 95.94 215 ARG A C 1
ATOM 1577 O O . ARG A 1 215 ? 0.212 8.463 -10.332 1.00 95.94 215 ARG A O 1
ATOM 1584 N N . PRO A 1 216 ? -1.587 8.086 -11.663 1.00 96.00 216 PRO A N 1
ATOM 1585 C CA . PRO A 1 216 ? -1.170 6.762 -12.094 1.00 96.00 216 PRO A CA 1
ATOM 1586 C C . PRO A 1 216 ? 0.129 6.827 -12.894 1.00 96.00 216 PRO A C 1
ATOM 1588 O O . PRO A 1 216 ? 0.283 7.656 -13.797 1.00 96.00 216 PRO A O 1
ATOM 1591 N N . LEU A 1 217 ? 1.033 5.922 -12.560 1.00 96.88 217 LEU A N 1
ATOM 1592 C CA . LEU A 1 217 ? 2.268 5.627 -13.261 1.00 96.88 217 LEU A CA 1
ATOM 1593 C C . LEU A 1 217 ? 2.204 4.191 -13.764 1.00 96.88 217 LEU A C 1
ATOM 1595 O O . LEU A 1 217 ? 1.509 3.352 -13.189 1.00 96.88 217 LEU A O 1
ATOM 1599 N N . LEU A 1 218 ? 2.941 3.918 -14.830 1.00 96.00 218 LEU A N 1
ATOM 1600 C CA . LEU A 1 218 ? 3.174 2.574 -15.328 1.00 96.00 218 LEU A CA 1
ATOM 1601 C C . LEU A 1 218 ? 4.650 2.252 -15.171 1.00 96.00 218 LEU A C 1
ATOM 1603 O O . LEU A 1 218 ? 5.491 3.126 -15.355 1.00 96.00 218 LEU A O 1
ATOM 1607 N N . TRP A 1 219 ? 4.985 1.009 -14.866 1.00 97.12 219 TRP A N 1
ATOM 1608 C CA . TRP A 1 219 ? 6.346 0.528 -15.034 1.00 97.12 219 TRP A CA 1
ATOM 1609 C C . TRP A 1 219 ? 6.368 -0.814 -15.746 1.00 97.12 219 TRP A C 1
ATOM 1611 O O . TRP A 1 219 ? 5.418 -1.593 -15.670 1.00 97.12 219 TRP A O 1
ATOM 1621 N N . ARG A 1 220 ? 7.445 -1.062 -16.480 1.00 96.38 220 ARG A N 1
ATOM 1622 C CA . ARG A 1 220 ? 7.640 -2.290 -17.252 1.00 96.38 220 ARG A CA 1
ATOM 1623 C C . ARG A 1 220 ? 9.108 -2.668 -17.292 1.00 96.38 220 ARG A C 1
ATOM 1625 O O . ARG A 1 220 ? 9.989 -1.824 -17.120 1.00 96.38 220 ARG A O 1
ATOM 1632 N N . LEU A 1 221 ? 9.353 -3.943 -17.545 1.00 97.25 221 LEU A N 1
ATOM 1633 C CA . LEU A 1 221 ? 10.673 -4.476 -17.840 1.00 97.25 221 LEU A CA 1
ATOM 1634 C C . LEU A 1 221 ? 10.842 -4.548 -19.356 1.00 97.25 221 LEU A C 1
ATOM 1636 O O . LEU A 1 221 ? 9.913 -4.910 -20.072 1.00 97.25 221 LEU A O 1
ATOM 1640 N N . ARG A 1 222 ? 12.037 -4.244 -19.844 1.00 96.81 222 ARG A N 1
ATOM 1641 C CA . ARG A 1 222 ? 12.456 -4.433 -21.230 1.00 96.81 222 ARG A CA 1
ATOM 1642 C C . ARG A 1 222 ? 13.658 -5.353 -21.271 1.00 96.81 222 ARG A C 1
ATOM 1644 O O . ARG A 1 222 ? 14.555 -5.239 -20.438 1.00 96.81 222 ARG A O 1
ATOM 1651 N N . TYR A 1 223 ? 13.697 -6.245 -22.245 1.00 96.69 223 TYR A N 1
ATOM 1652 C CA . TYR A 1 223 ? 14.815 -7.162 -22.449 1.00 96.69 223 TYR A CA 1
ATOM 1653 C C . TYR A 1 223 ? 15.050 -7.385 -23.941 1.00 96.69 223 TYR A C 1
ATOM 1655 O O . TYR A 1 223 ? 14.183 -7.072 -24.757 1.00 96.69 223 TYR A O 1
ATOM 1663 N N . ARG A 1 224 ? 16.225 -7.91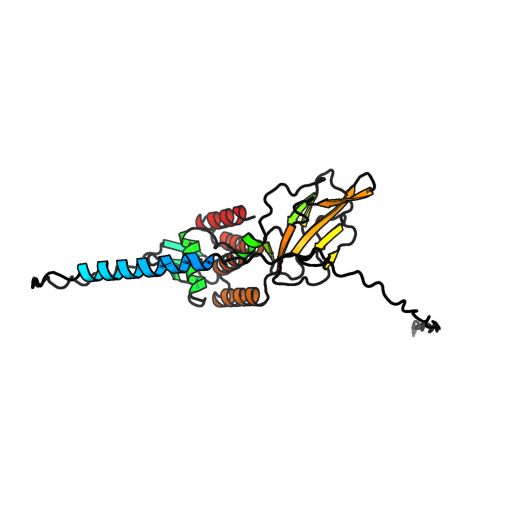1 -24.298 1.00 95.94 224 ARG A N 1
ATOM 1664 C CA . ARG A 1 224 ? 16.497 -8.372 -25.663 1.00 95.94 224 ARG A CA 1
ATOM 1665 C C . ARG A 1 224 ? 16.257 -9.870 -25.770 1.00 95.94 224 ARG A C 1
ATOM 1667 O O . ARG A 1 224 ? 16.747 -10.619 -24.923 1.00 95.94 224 ARG A O 1
ATOM 1674 N N . ASP A 1 225 ? 15.501 -10.291 -26.774 1.00 94.38 225 ASP A N 1
ATOM 1675 C CA . ASP A 1 225 ? 15.311 -11.709 -27.088 1.00 94.38 225 ASP A CA 1
ATOM 1676 C C . ASP A 1 225 ? 16.541 -12.316 -27.794 1.00 94.38 225 ASP A C 1
ATOM 1678 O O . ASP A 1 225 ? 17.620 -11.715 -27.836 1.00 94.38 225 ASP A O 1
ATOM 1682 N N . ARG A 1 226 ? 16.412 -13.554 -28.289 1.00 92.25 226 ARG A N 1
ATOM 1683 C CA . ARG A 1 226 ? 17.523 -14.281 -28.929 1.00 92.25 226 ARG A CA 1
ATOM 1684 C C . ARG A 1 226 ? 17.889 -13.677 -30.285 1.00 92.25 226 ARG A C 1
ATOM 1686 O O . ARG A 1 226 ? 19.030 -13.810 -30.721 1.00 92.25 226 ARG A O 1
ATOM 1693 N N . GLU A 1 227 ? 16.934 -13.015 -30.918 1.00 94.00 227 GLU A N 1
ATOM 1694 C CA . GLU A 1 227 ? 17.044 -12.303 -32.183 1.00 94.00 227 GLU A CA 1
ATOM 1695 C C . GLU A 1 227 ? 17.673 -10.909 -31.993 1.00 94.00 227 GLU A C 1
ATOM 1697 O O . GLU A 1 227 ? 18.165 -10.305 -32.947 1.00 94.00 227 GLU A O 1
ATOM 1702 N N . GLY A 1 228 ? 17.750 -10.436 -30.745 1.00 93.62 228 GLY A N 1
ATOM 1703 C CA . GLY A 1 228 ? 18.337 -9.156 -30.362 1.00 93.62 228 GLY A CA 1
ATOM 1704 C C . GLY A 1 228 ? 17.334 -8.002 -30.352 1.00 93.62 228 GLY A C 1
ATOM 1705 O O . GLY A 1 228 ? 17.745 -6.856 -30.106 1.00 93.62 228 GLY A O 1
ATOM 1706 N N . ASP A 1 229 ? 16.055 -8.303 -30.575 1.00 95.69 229 ASP A N 1
ATOM 1707 C CA . ASP A 1 229 ? 14.947 -7.360 -30.590 1.00 95.69 229 ASP A CA 1
ATOM 1708 C C . ASP A 1 229 ? 14.479 -7.044 -29.170 1.00 95.69 229 ASP A C 1
ATOM 1710 O O . ASP A 1 229 ? 14.561 -7.857 -28.247 1.00 95.69 229 ASP A O 1
ATOM 1714 N N . TRP A 1 230 ? 13.992 -5.817 -28.973 1.00 94.75 230 TRP A N 1
ATOM 1715 C CA . TRP A 1 230 ? 13.461 -5.399 -27.680 1.00 94.75 230 TRP A CA 1
ATOM 1716 C C . TRP A 1 230 ? 12.049 -5.937 -27.466 1.00 94.75 230 TRP A C 1
ATOM 1718 O O . TRP A 1 230 ? 11.145 -5.690 -28.263 1.00 94.75 230 TRP A O 1
ATOM 1728 N N . ARG A 1 231 ? 11.858 -6.595 -26.326 1.00 95.19 231 ARG A N 1
ATOM 1729 C CA . ARG A 1 231 ? 10.580 -7.097 -25.819 1.00 95.19 231 ARG A CA 1
ATOM 1730 C C . ARG A 1 231 ? 10.255 -6.435 -24.483 1.00 95.19 231 ARG A C 1
ATOM 1732 O O . ARG A 1 231 ? 11.141 -5.874 -23.832 1.00 95.19 231 ARG A O 1
ATOM 1739 N N . GLU A 1 232 ? 8.989 -6.492 -24.081 1.00 94.50 232 GLU A N 1
ATOM 1740 C CA . GLU A 1 232 ? 8.477 -5.844 -22.870 1.00 94.50 232 GLU A CA 1
ATOM 1741 C C . GLU A 1 232 ? 7.740 -6.848 -21.980 1.00 94.50 232 GLU A C 1
ATOM 1743 O O . GLU A 1 232 ? 7.095 -7.763 -22.483 1.00 94.50 232 GLU A O 1
ATOM 1748 N N . VAL A 1 233 ? 7.817 -6.662 -20.662 1.00 92.88 233 VAL A N 1
ATOM 1749 C CA . VAL A 1 233 ? 7.071 -7.438 -19.666 1.00 92.88 233 VAL A CA 1
ATOM 1750 C C . VAL A 1 233 ? 6.411 -6.475 -18.675 1.00 92.88 233 VAL A C 1
ATOM 1752 O O . VAL A 1 233 ? 7.119 -5.676 -18.050 1.00 92.88 233 VAL A O 1
ATOM 1755 N N . PRO A 1 234 ? 5.083 -6.540 -18.486 1.00 90.19 234 PRO A N 1
ATOM 1756 C CA . PRO A 1 234 ? 4.121 -7.378 -19.215 1.00 90.19 234 PRO A CA 1
ATOM 1757 C C . PRO A 1 234 ? 3.973 -6.984 -20.694 1.00 90.19 234 PRO A C 1
ATOM 1759 O O . PRO A 1 234 ? 4.092 -5.807 -21.034 1.00 90.19 234 PRO A O 1
ATOM 1762 N N . GLU A 1 235 ? 3.657 -7.951 -21.561 1.00 86.12 235 GLU A N 1
ATOM 1763 C CA . GLU A 1 235 ? 3.346 -7.680 -22.971 1.00 86.12 235 GLU A CA 1
ATOM 1764 C C . GLU A 1 235 ? 1.992 -6.941 -23.129 1.00 86.12 235 GLU A C 1
ATOM 1766 O O . GLU A 1 235 ? 1.164 -6.852 -22.213 1.00 86.12 235 GLU A O 1
ATOM 1771 N N . ALA A 1 236 ? 1.749 -6.372 -24.314 1.00 76.44 236 ALA A N 1
ATOM 1772 C CA . ALA A 1 236 ? 0.453 -5.786 -24.664 1.00 76.44 236 ALA A CA 1
ATOM 1773 C C . ALA A 1 236 ? -0.690 -6.822 -24.508 1.00 76.44 236 ALA A C 1
ATOM 1775 O O . ALA A 1 236 ? -0.474 -8.004 -24.770 1.00 76.44 236 ALA A O 1
ATOM 1776 N N . PRO A 1 237 ? -1.920 -6.420 -24.119 1.00 69.88 237 PRO A N 1
ATOM 1777 C CA . PRO A 1 237 ? -2.450 -5.053 -24.075 1.00 69.88 237 PRO A CA 1
ATOM 1778 C C . PRO A 1 237 ? -2.208 -4.309 -22.754 1.00 69.88 237 PRO A C 1
ATOM 1780 O O . PRO A 1 237 ? -2.604 -3.150 -22.639 1.00 69.88 237 PRO A O 1
ATOM 1783 N N . PHE A 1 238 ? -1.597 -4.951 -21.754 1.00 67.06 238 PHE A N 1
ATOM 1784 C CA . PHE A 1 238 ? -1.447 -4.369 -20.418 1.00 67.06 238 PHE A CA 1
ATOM 1785 C C . PHE A 1 238 ? -0.482 -3.177 -20.418 1.00 67.06 238 PHE A C 1
ATOM 1787 O O . PHE A 1 238 ? -0.744 -2.181 -19.744 1.00 67.06 238 PHE A O 1
ATOM 1794 N N . GLY A 1 239 ? 0.580 -3.247 -21.234 1.00 71.31 239 GLY A N 1
ATOM 1795 C CA . GLY A 1 239 ? 1.497 -2.129 -21.491 1.00 71.31 239 GLY A CA 1
ATOM 1796 C C . GLY A 1 239 ? 2.306 -1.678 -20.270 1.00 71.31 239 GLY A C 1
ATOM 1797 O O . GLY A 1 239 ? 2.821 -0.561 -20.261 1.00 71.31 239 GLY A O 1
ATOM 1798 N N . GLY A 1 240 ? 2.385 -2.514 -19.230 1.00 86.06 240 GLY A N 1
ATOM 1799 C CA . GLY A 1 240 ? 3.021 -2.200 -17.954 1.00 86.06 240 GLY A CA 1
ATOM 1800 C C . GLY A 1 240 ? 2.139 -2.508 -16.746 1.00 86.06 240 GLY A C 1
ATOM 1801 O O . GLY A 1 240 ? 0.943 -2.777 -16.850 1.00 86.06 240 GLY A O 1
ATOM 1802 N N . VAL A 1 241 ? 2.751 -2.434 -15.573 1.00 93.50 241 VAL A N 1
ATOM 1803 C CA . VAL A 1 241 ? 2.088 -2.518 -14.276 1.00 93.50 241 VAL A CA 1
ATOM 1804 C C . VAL A 1 241 ? 1.802 -1.114 -13.767 1.00 93.50 241 VAL A C 1
ATOM 1806 O O . VAL A 1 241 ? 2.684 -0.255 -13.769 1.00 93.50 241 VAL A O 1
ATOM 1809 N N . ARG A 1 242 ? 0.581 -0.881 -13.283 1.00 95.25 242 ARG A N 1
ATOM 1810 C CA . ARG A 1 242 ? 0.177 0.410 -12.719 1.00 95.25 242 ARG A CA 1
ATOM 1811 C C . ARG A 1 242 ? 0.490 0.522 -11.233 1.00 95.25 242 ARG A C 1
ATOM 1813 O O . ARG A 1 242 ? 0.349 -0.440 -10.492 1.00 95.25 242 ARG A O 1
ATOM 1820 N N . PHE A 1 243 ? 0.848 1.719 -10.798 1.00 96.94 243 PHE A N 1
ATOM 1821 C CA . PHE A 1 243 ? 0.931 2.120 -9.393 1.00 96.94 243 PHE A CA 1
ATOM 1822 C C . PHE A 1 243 ? 0.728 3.634 -9.299 1.00 96.94 243 PHE A C 1
ATOM 1824 O O . PHE A 1 243 ? 0.680 4.322 -10.318 1.00 96.94 243 PHE A O 1
ATOM 1831 N N . ALA A 1 244 ? 0.621 4.181 -8.097 1.00 97.75 244 ALA A N 1
ATOM 1832 C CA . ALA A 1 244 ? 0.690 5.626 -7.902 1.00 97.75 244 ALA A CA 1
ATOM 1833 C C . ALA A 1 244 ? 1.483 5.962 -6.644 1.00 97.75 244 ALA A C 1
ATOM 1835 O O . ALA A 1 244 ? 1.733 5.115 -5.793 1.00 97.75 244 ALA A O 1
ATOM 1836 N N . LEU A 1 245 ? 1.883 7.222 -6.526 1.00 98.25 245 LEU A N 1
ATOM 1837 C CA . LEU A 1 245 ? 2.442 7.749 -5.289 1.00 98.25 245 LEU A CA 1
ATOM 1838 C C . LEU A 1 245 ? 1.356 8.520 -4.544 1.00 98.25 245 LEU A C 1
ATOM 1840 O O . LEU A 1 245 ? 0.643 9.318 -5.164 1.00 98.25 245 LEU A O 1
ATOM 1844 N N . LEU A 1 246 ? 1.281 8.330 -3.225 1.00 98.00 246 LEU A N 1
ATOM 1845 C CA . LEU A 1 246 ? 0.370 9.085 -2.363 1.00 98.00 246 LEU A CA 1
ATOM 1846 C C . LEU A 1 246 ? 0.566 10.589 -2.545 1.00 98.00 246 LEU A C 1
ATOM 1848 O O . LEU A 1 246 ? 1.700 11.069 -2.690 1.00 98.00 246 LEU A O 1
ATOM 1852 N N . ARG A 1 247 ? -0.535 11.342 -2.515 1.00 98.00 247 ARG A N 1
ATOM 1853 C CA . ARG A 1 247 ? -0.481 12.805 -2.543 1.00 98.00 247 ARG A CA 1
ATOM 1854 C C . ARG A 1 247 ? 0.120 13.329 -1.240 1.00 98.00 247 ARG A C 1
ATOM 1856 O O . ARG A 1 247 ? 0.040 12.680 -0.195 1.00 98.00 247 ARG A O 1
ATOM 1863 N N . GLY A 1 248 ? 0.733 14.510 -1.296 1.00 97.44 248 GLY A N 1
ATOM 1864 C CA . GLY A 1 248 ? 1.383 15.101 -0.121 1.00 97.44 248 GLY A CA 1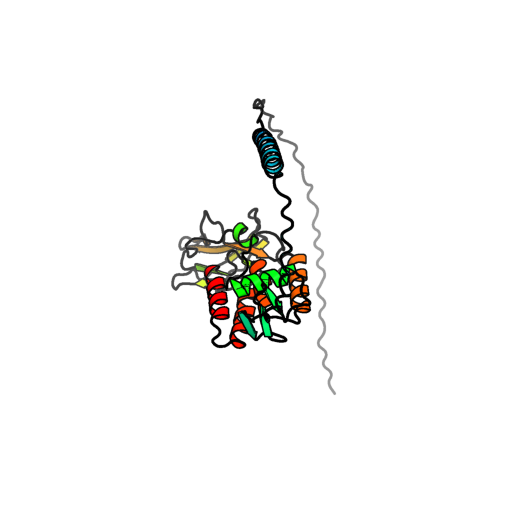
ATOM 1865 C C . GLY A 1 248 ? 0.391 15.358 1.017 1.00 97.44 248 GLY A C 1
ATOM 1866 O O . GLY A 1 248 ? 0.684 15.091 2.178 1.00 97.44 248 GLY A O 1
ATOM 1867 N N . GLU A 1 249 ? -0.815 15.806 0.678 1.00 97.81 249 GLU A N 1
ATOM 1868 C CA . GLU A 1 249 ? -1.905 16.055 1.615 1.00 97.81 249 GLU A CA 1
ATOM 1869 C C . GLU A 1 249 ? -2.468 14.776 2.251 1.00 97.81 249 GLU A C 1
ATOM 1871 O O . GLU A 1 249 ? -2.800 14.793 3.436 1.00 97.81 249 GLU A O 1
ATOM 1876 N N . GLU A 1 250 ? -2.527 13.668 1.505 1.00 97.75 250 GLU A N 1
ATOM 1877 C CA . GLU A 1 250 ? -2.980 12.358 1.998 1.00 97.75 250 GLU A CA 1
ATOM 1878 C C . GLU A 1 250 ? -1.968 11.777 2.987 1.00 97.75 250 GLU A C 1
ATOM 1880 O O . GLU A 1 250 ? -2.345 11.326 4.070 1.00 97.75 250 GLU A O 1
ATOM 1885 N N . LEU A 1 251 ? -0.677 11.852 2.643 1.00 97.25 251 LEU A N 1
ATOM 1886 C CA . LEU A 1 251 ? 0.410 11.418 3.515 1.00 97.25 251 LEU A CA 1
ATOM 1887 C C . LEU A 1 251 ? 0.440 12.244 4.808 1.00 97.25 251 LEU A C 1
ATOM 1889 O O . LEU A 1 251 ? 0.425 11.675 5.898 1.00 97.25 251 LEU A O 1
ATOM 1893 N N . ALA A 1 252 ? 0.378 13.573 4.696 1.00 98.12 252 ALA A N 1
ATOM 1894 C CA . ALA A 1 252 ? 0.360 14.463 5.853 1.00 98.12 252 ALA A CA 1
ATOM 1895 C C . ALA A 1 252 ? -0.894 14.271 6.723 1.00 98.12 252 ALA A C 1
ATOM 1897 O O . ALA A 1 252 ? -0.826 14.386 7.946 1.00 98.12 252 ALA A O 1
ATOM 1898 N N . TRP A 1 253 ? -2.056 13.992 6.122 1.00 97.94 253 TRP A N 1
ATOM 1899 C CA . TRP A 1 253 ? -3.264 13.652 6.875 1.00 97.94 253 TRP A CA 1
ATOM 1900 C C . TRP A 1 253 ? -3.091 12.343 7.651 1.00 97.94 253 TRP A C 1
ATOM 1902 O O . TRP A 1 253 ? -3.330 12.334 8.858 1.00 97.94 253 TRP A O 1
ATOM 1912 N N . ARG A 1 254 ? -2.604 11.278 7.001 1.00 98.06 254 ARG A N 1
ATOM 1913 C CA . ARG A 1 254 ? -2.318 9.994 7.656 1.00 98.06 254 ARG A CA 1
ATOM 1914 C C . ARG A 1 254 ? -1.354 10.169 8.827 1.00 98.06 254 ARG A C 1
ATOM 1916 O O . ARG A 1 254 ? -1.630 9.680 9.916 1.00 98.06 254 ARG A O 1
ATOM 1923 N N . GLU A 1 255 ? -0.243 10.870 8.617 1.00 98.25 255 GLU A N 1
ATOM 1924 C CA . GLU A 1 255 ? 0.769 11.102 9.654 1.00 98.25 255 GLU A CA 1
ATOM 1925 C C . GLU A 1 255 ? 0.193 11.842 10.865 1.00 98.25 255 GLU A C 1
ATOM 1927 O O . GLU A 1 255 ? 0.474 11.461 12.000 1.00 98.25 255 GLU A O 1
ATOM 1932 N N . ARG A 1 256 ? -0.663 12.849 10.643 1.00 98.50 256 ARG A N 1
ATOM 1933 C CA . ARG A 1 256 ? -1.341 13.565 11.734 1.00 98.50 256 ARG A CA 1
ATOM 1934 C C . ARG A 1 256 ? -2.274 12.664 12.537 1.00 98.50 256 ARG A C 1
ATOM 1936 O O . ARG A 1 256 ? -2.238 12.727 13.760 1.00 98.50 256 ARG A O 1
ATOM 1943 N N . GLU A 1 257 ? -3.091 11.838 11.886 1.00 98.38 257 GLU A N 1
ATOM 1944 C CA . GLU A 1 257 ? -4.020 10.940 12.592 1.00 98.38 257 GLU A CA 1
ATOM 1945 C C . GLU A 1 257 ? -3.265 9.838 13.355 1.00 98.38 257 GLU A C 1
ATOM 1947 O O . GLU A 1 257 ? -3.591 9.547 14.505 1.00 98.38 257 GLU A O 1
ATOM 1952 N N . VAL A 1 258 ? -2.198 9.277 12.770 1.00 98.12 258 VAL A N 1
ATOM 1953 C CA . VAL A 1 258 ? -1.331 8.309 13.466 1.00 98.12 258 VAL A CA 1
ATOM 1954 C C . VAL A 1 258 ? -0.645 8.966 14.666 1.00 98.12 258 VAL A C 1
ATOM 1956 O O . VAL A 1 258 ? -0.638 8.392 15.754 1.00 98.12 258 VAL A O 1
ATOM 1959 N N . ALA A 1 259 ? -0.131 10.189 14.520 1.00 98.06 259 ALA A N 1
ATOM 1960 C CA . ALA A 1 259 ? 0.451 10.931 15.634 1.00 98.06 259 ALA A CA 1
ATOM 1961 C C . ALA A 1 259 ? -0.584 11.247 16.729 1.00 98.06 259 ALA A C 1
ATOM 1963 O O . ALA A 1 259 ? -0.282 11.083 17.908 1.00 98.06 259 ALA A O 1
ATOM 1964 N N . ALA A 1 260 ? -1.811 11.630 16.358 1.00 97.75 260 ALA A N 1
ATOM 1965 C CA . ALA A 1 260 ? -2.905 11.877 17.300 1.00 97.75 260 ALA A CA 1
ATOM 1966 C C . ALA A 1 260 ? -3.299 10.610 18.079 1.00 97.75 260 ALA A C 1
ATOM 1968 O O . ALA A 1 260 ? -3.627 10.685 19.259 1.00 97.75 260 ALA A O 1
ATOM 1969 N N . SER A 1 261 ? -3.186 9.434 17.455 1.00 97.69 261 SER A N 1
ATOM 1970 C CA . SER A 1 261 ? -3.345 8.134 18.123 1.00 97.69 261 SER A CA 1
ATOM 1971 C C . SER A 1 261 ? -2.125 7.688 18.941 1.00 97.69 261 SER A C 1
ATOM 1973 O O . SER A 1 261 ? -2.076 6.547 19.387 1.00 97.69 261 SER A O 1
ATOM 1975 N N . HIS A 1 262 ? -1.117 8.552 19.111 1.00 97.12 262 HIS A N 1
ATOM 1976 C CA . HIS A 1 262 ? 0.157 8.237 19.765 1.00 97.12 262 HIS A CA 1
ATOM 1977 C C . HIS A 1 262 ? 0.879 7.021 19.147 1.00 97.12 262 HIS A C 1
ATOM 1979 O O . HIS A 1 262 ? 1.583 6.281 19.835 1.00 97.12 262 HIS A O 1
ATOM 1985 N N . GLY A 1 263 ? 0.725 6.832 17.832 1.00 97.38 263 GLY A N 1
ATOM 1986 C CA . GLY A 1 263 ? 1.374 5.759 17.084 1.00 97.38 263 GLY A CA 1
ATOM 1987 C C . GLY A 1 263 ? 0.654 4.408 17.125 1.00 97.38 263 GLY A C 1
ATOM 1988 O O . GLY A 1 263 ? 1.339 3.387 17.044 1.00 97.38 263 GLY A O 1
ATOM 1989 N N . SER A 1 264 ? -0.682 4.385 17.229 1.00 98.38 264 SER A N 1
ATOM 1990 C CA . SER A 1 264 ? -1.468 3.147 17.106 1.00 98.38 264 SER A CA 1
ATOM 1991 C C . SER A 1 264 ? -1.171 2.429 15.795 1.00 98.38 264 SER A C 1
ATOM 1993 O O . SER A 1 264 ? -1.263 2.995 14.699 1.00 98.38 264 SER A O 1
ATOM 1995 N N . LEU A 1 265 ? -0.823 1.149 15.919 1.00 98.56 265 LEU A N 1
ATOM 1996 C CA . LEU A 1 265 ? -0.530 0.266 14.801 1.00 98.56 265 LEU A CA 1
ATOM 1997 C C . LEU A 1 265 ? -1.812 -0.077 14.046 1.00 98.56 265 LEU A C 1
ATOM 1999 O O . LEU A 1 265 ? -1.787 -0.137 12.817 1.00 98.56 265 LEU A O 1
ATOM 2003 N N . LEU A 1 266 ? -2.941 -0.242 14.747 1.00 98.62 266 LEU A N 1
ATOM 2004 C CA . LEU A 1 266 ? -4.224 -0.479 14.093 1.00 98.62 266 LEU A CA 1
ATOM 2005 C C . LEU A 1 266 ? -4.679 0.745 13.293 1.00 98.62 266 LEU A C 1
ATOM 2007 O O . LEU A 1 266 ? -5.064 0.598 12.134 1.00 98.62 266 LEU A O 1
ATOM 2011 N N . VAL A 1 267 ? -4.575 1.955 13.855 1.00 98.62 267 VAL A N 1
ATOM 2012 C CA . VAL A 1 267 ? -4.860 3.197 13.117 1.00 98.62 267 VAL A CA 1
ATOM 2013 C C . VAL A 1 267 ? -3.934 3.307 11.906 1.00 98.62 267 VAL A C 1
ATOM 2015 O O . VAL A 1 267 ? -4.408 3.525 10.791 1.00 98.62 267 VAL A O 1
ATOM 2018 N N . ALA A 1 268 ? -2.627 3.086 12.078 1.00 98.69 268 ALA A N 1
ATOM 2019 C CA . ALA A 1 268 ? -1.678 3.114 10.968 1.00 98.69 268 ALA A CA 1
ATOM 2020 C C . ALA A 1 268 ? -2.043 2.107 9.863 1.00 98.69 268 ALA A C 1
ATOM 2022 O O . ALA A 1 268 ? -2.025 2.473 8.686 1.00 98.69 268 ALA A O 1
ATOM 2023 N N . ALA A 1 269 ? -2.420 0.876 10.213 1.00 98.56 269 ALA A N 1
ATOM 2024 C CA . ALA A 1 269 ? -2.836 -0.149 9.260 1.00 98.56 269 ALA A CA 1
ATOM 2025 C C . ALA A 1 269 ? -4.118 0.239 8.507 1.00 98.56 269 ALA A C 1
ATOM 2027 O O . ALA A 1 269 ? -4.131 0.217 7.275 1.00 98.56 269 ALA A O 1
ATOM 2028 N N . VAL A 1 270 ? -5.165 0.652 9.230 1.00 98.62 270 VAL A N 1
ATOM 2029 C CA . VAL A 1 270 ? -6.468 1.044 8.664 1.00 98.62 270 VAL A CA 1
ATOM 2030 C C . VAL A 1 270 ? -6.313 2.208 7.688 1.00 98.62 270 VAL A C 1
ATOM 2032 O O . VAL A 1 270 ? -6.818 2.142 6.566 1.00 98.62 270 VAL A O 1
ATOM 2035 N N . LEU A 1 271 ? -5.576 3.254 8.070 1.00 98.56 271 LEU A N 1
ATOM 2036 C CA . LEU A 1 271 ? -5.374 4.422 7.211 1.00 98.56 271 LEU A CA 1
ATOM 2037 C C . LEU A 1 271 ? -4.502 4.110 5.995 1.00 98.56 271 LEU A C 1
ATOM 2039 O O . LEU A 1 271 ? -4.782 4.599 4.902 1.00 98.56 271 LEU A O 1
ATOM 2043 N N . SER A 1 272 ? -3.469 3.278 6.157 1.00 98.44 272 SER A N 1
ATOM 2044 C CA . SER A 1 272 ? -2.620 2.864 5.032 1.00 98.44 272 SER A CA 1
ATOM 2045 C C . SER A 1 272 ? -3.421 2.031 4.026 1.00 98.44 272 SER A C 1
ATOM 2047 O O . SER A 1 272 ? -3.395 2.325 2.834 1.00 98.44 272 SER A O 1
ATOM 2049 N N . ALA A 1 273 ? -4.220 1.071 4.502 1.00 98.06 273 ALA A N 1
ATOM 2050 C CA . ALA A 1 273 ? -5.083 0.256 3.653 1.00 98.06 273 ALA A CA 1
ATOM 2051 C C . ALA A 1 273 ? -6.146 1.093 2.926 1.00 98.06 273 ALA A C 1
ATOM 2053 O O . ALA A 1 273 ? -6.340 0.925 1.724 1.00 98.06 273 ALA A O 1
ATOM 2054 N N . GLN A 1 274 ? -6.775 2.052 3.615 1.00 97.75 274 GLN A N 1
ATOM 2055 C CA . GLN A 1 274 ? -7.742 2.974 3.010 1.00 97.75 274 GLN A CA 1
ATOM 2056 C C . GLN A 1 274 ? -7.121 3.770 1.851 1.00 97.75 274 GLN A C 1
ATOM 2058 O O . GLN A 1 274 ? -7.751 3.975 0.810 1.00 97.75 274 GLN A O 1
ATOM 2063 N N . LEU A 1 275 ? -5.877 4.213 2.023 1.00 97.56 275 LEU A N 1
ATOM 2064 C CA . LEU A 1 275 ? -5.129 4.948 1.008 1.00 97.56 275 LEU A CA 1
ATOM 2065 C C . LEU A 1 275 ? -4.513 4.041 -0.072 1.00 97.56 275 LEU A C 1
ATOM 2067 O O . LEU A 1 275 ? -3.913 4.556 -1.006 1.00 97.56 275 LEU A O 1
ATOM 2071 N N . GLY A 1 276 ? -4.656 2.716 0.025 1.00 97.19 276 GLY A N 1
ATOM 2072 C CA . GLY A 1 276 ? -4.079 1.755 -0.923 1.00 97.19 276 GLY A CA 1
ATOM 2073 C C . GLY A 1 276 ? -2.576 1.510 -0.748 1.00 97.19 276 GLY A C 1
ATOM 2074 O O . GLY A 1 276 ? -1.948 0.917 -1.624 1.00 97.19 276 GLY A O 1
ATOM 2075 N N . ALA A 1 277 ? -2.006 1.950 0.376 1.00 97.62 277 ALA A N 1
ATOM 2076 C CA . ALA A 1 277 ? -0.616 1.751 0.780 1.00 97.62 277 ALA A CA 1
ATOM 2077 C C . ALA A 1 277 ? -0.457 0.415 1.522 1.00 97.62 277 ALA A C 1
ATOM 2079 O O . ALA A 1 277 ? -0.390 0.350 2.755 1.00 97.62 277 ALA A O 1
ATOM 2080 N N . LEU A 1 278 ? -0.522 -0.680 0.757 1.00 96.88 278 LEU A N 1
ATOM 2081 C CA . LEU A 1 278 ? -0.657 -2.026 1.318 1.00 96.88 278 LEU A CA 1
ATOM 2082 C C . LEU A 1 278 ? 0.606 -2.542 2.015 1.00 96.88 278 LEU A C 1
ATOM 2084 O O . LEU A 1 278 ? 0.484 -3.288 2.982 1.00 96.88 278 LEU A O 1
ATOM 2088 N N . GLU A 1 279 ? 1.802 -2.147 1.582 1.00 96.25 279 GLU A N 1
ATOM 2089 C CA . GLU A 1 279 ? 3.051 -2.573 2.233 1.00 96.25 279 GLU A CA 1
ATOM 2090 C C . GLU A 1 279 ? 3.220 -1.920 3.613 1.00 96.25 279 GLU A C 1
ATOM 2092 O O . GLU A 1 279 ? 3.606 -2.568 4.593 1.00 96.25 279 GLU A O 1
ATOM 2097 N N . GLU A 1 280 ? 2.842 -0.650 3.739 1.00 97.81 280 GLU A N 1
ATOM 2098 C CA . GLU A 1 280 ? 2.799 0.059 5.013 1.00 97.81 280 GLU A CA 1
ATOM 2099 C C . GLU A 1 280 ? 1.716 -0.522 5.931 1.00 97.81 280 GLU A C 1
ATOM 2101 O O . GLU A 1 280 ? 1.954 -0.695 7.130 1.00 97.81 280 GLU A O 1
ATOM 2106 N N . ALA A 1 281 ? 0.550 -0.884 5.377 1.00 98.19 281 ALA A N 1
ATOM 2107 C CA . ALA A 1 281 ? -0.493 -1.589 6.121 1.00 98.19 281 ALA A CA 1
ATOM 2108 C C . ALA A 1 281 ? -0.005 -2.958 6.624 1.00 98.19 281 ALA A C 1
ATOM 2110 O O . ALA A 1 281 ? -0.197 -3.284 7.797 1.00 98.19 281 ALA A O 1
ATOM 2111 N N . ARG A 1 282 ? 0.678 -3.731 5.766 1.00 97.88 282 ARG A N 1
ATOM 2112 C CA . ARG A 1 282 ? 1.276 -5.032 6.104 1.00 97.88 282 ARG A CA 1
ATOM 2113 C C . ARG A 1 282 ? 2.256 -4.887 7.254 1.00 97.88 282 ARG A C 1
ATOM 2115 O O . ARG A 1 282 ? 2.163 -5.626 8.228 1.00 97.88 282 ARG A O 1
ATOM 2122 N N . THR A 1 283 ? 3.166 -3.923 7.155 1.00 98.00 283 THR A N 1
ATOM 2123 C CA . THR A 1 283 ? 4.177 -3.662 8.185 1.00 98.00 283 THR A CA 1
ATOM 2124 C C . THR A 1 283 ? 3.517 -3.361 9.531 1.00 98.00 283 THR A C 1
ATOM 2126 O O . THR A 1 283 ? 3.836 -4.005 10.529 1.00 98.00 283 THR A O 1
ATOM 2129 N N . ALA A 1 284 ? 2.526 -2.464 9.559 1.00 98.38 284 ALA A N 1
ATOM 2130 C CA . ALA A 1 284 ? 1.799 -2.133 10.783 1.00 98.38 284 ALA A CA 1
ATOM 2131 C C . ALA A 1 284 ? 1.033 -3.337 11.371 1.00 98.38 284 ALA A C 1
ATOM 2133 O O . ALA A 1 284 ? 1.072 -3.554 12.582 1.00 98.38 284 ALA A O 1
ATOM 2134 N N . LEU A 1 285 ? 0.389 -4.164 10.536 1.00 98.44 285 LEU A N 1
ATOM 2135 C CA . LEU A 1 285 ? -0.310 -5.370 10.997 1.00 98.44 285 LEU A CA 1
ATOM 2136 C C . LEU A 1 285 ? 0.638 -6.462 11.498 1.00 98.44 285 LEU A C 1
ATOM 2138 O O . LEU A 1 285 ? 0.314 -7.138 12.470 1.00 98.44 285 LEU A O 1
ATOM 2142 N N . LEU A 1 286 ? 1.807 -6.636 10.879 1.00 98.06 286 LEU A N 1
ATOM 2143 C CA . LEU A 1 286 ? 2.828 -7.562 11.372 1.00 98.06 286 LEU A CA 1
ATOM 2144 C C . LEU A 1 286 ? 3.360 -7.118 12.737 1.00 98.06 286 LEU A C 1
ATOM 2146 O O . LEU A 1 286 ? 3.615 -7.954 13.601 1.00 98.06 286 LEU A O 1
ATOM 2150 N N . ASP A 1 287 ? 3.510 -5.815 12.954 1.00 98.06 287 ASP A N 1
ATOM 2151 C CA . ASP A 1 287 ? 3.887 -5.253 14.249 1.00 98.06 287 ASP A CA 1
ATOM 2152 C C . ASP A 1 287 ? 2.781 -5.457 15.292 1.00 98.06 287 ASP A C 1
ATOM 2154 O O . ASP A 1 287 ? 3.067 -5.880 16.415 1.00 98.06 287 ASP A O 1
ATOM 2158 N N . LEU A 1 288 ? 1.519 -5.243 14.906 1.00 98.25 288 LEU A N 1
ATOM 2159 C CA . LEU A 1 288 ? 0.352 -5.483 15.755 1.00 98.25 288 LEU A CA 1
ATOM 2160 C C . LEU A 1 288 ? 0.213 -6.972 16.114 1.00 98.25 288 LEU A C 1
ATOM 2162 O O . LEU A 1 288 ? -0.070 -7.304 17.264 1.00 98.25 288 LEU A O 1
ATOM 2166 N N . ALA A 1 289 ? 0.477 -7.880 15.172 1.00 98.00 289 ALA A N 1
ATOM 2167 C CA . ALA A 1 289 ? 0.453 -9.326 15.397 1.00 98.00 289 ALA A CA 1
ATOM 2168 C C . ALA A 1 289 ? 1.488 -9.768 16.439 1.00 98.00 289 ALA A C 1
ATOM 2170 O O . ALA A 1 289 ? 1.207 -10.650 17.249 1.00 98.00 289 ALA A O 1
ATOM 2171 N N . ARG A 1 290 ? 2.661 -9.118 16.480 1.00 98.06 290 ARG A N 1
ATOM 2172 C CA . ARG A 1 290 ? 3.666 -9.385 17.522 1.00 98.06 290 ARG A CA 1
ATOM 2173 C C . ARG A 1 290 ? 3.169 -9.002 18.918 1.00 98.06 290 ARG A C 1
ATOM 2175 O O . ARG A 1 290 ? 3.532 -9.679 19.875 1.00 98.06 290 ARG A O 1
ATOM 2182 N N . LEU A 1 291 ? 2.325 -7.972 19.041 1.00 98.00 291 LEU A N 1
ATOM 2183 C CA . LEU A 1 291 ? 1.702 -7.581 20.317 1.00 98.00 291 LEU A CA 1
ATOM 2184 C C . LEU A 1 291 ? 0.503 -8.462 20.705 1.00 98.00 291 LEU A C 1
ATOM 2186 O O . LEU A 1 291 ? 0.171 -8.553 21.881 1.00 98.00 291 LEU A O 1
ATOM 2190 N N . ASN A 1 292 ? -0.121 -9.123 19.728 1.00 97.50 292 ASN A N 1
ATOM 2191 C CA . ASN A 1 292 ? -1.361 -9.891 19.871 1.00 97.50 292 ASN A CA 1
ATOM 2192 C C . ASN A 1 292 ? -1.164 -11.343 19.418 1.00 97.50 292 ASN A C 1
ATOM 2194 O O . ASN A 1 292 ? -1.891 -11.857 18.564 1.00 97.50 292 ASN A O 1
ATOM 2198 N N . SER A 1 293 ? -0.130 -12.000 19.945 1.00 95.38 293 SER A N 1
ATOM 2199 C CA . SER A 1 293 ? 0.207 -13.369 19.546 1.00 95.38 293 SER A CA 1
ATOM 2200 C C . SER A 1 293 ? -0.956 -14.324 19.839 1.00 95.38 293 SER A C 1
ATOM 2202 O O . SER A 1 293 ? -1.278 -14.576 20.995 1.00 95.38 293 SER A O 1
ATOM 2204 N N . GLY A 1 294 ? -1.567 -14.872 18.785 1.00 92.31 294 GLY A N 1
ATOM 2205 C CA . GLY A 1 294 ? -2.690 -15.810 18.882 1.00 92.31 294 GLY A CA 1
ATOM 2206 C C . GLY A 1 294 ? -4.081 -15.183 18.756 1.00 92.31 294 GLY A C 1
ATOM 2207 O O . GLY A 1 294 ? -5.052 -15.933 18.706 1.00 92.31 294 GLY A O 1
ATOM 2208 N N . GLU A 1 295 ? -4.198 -13.856 18.639 1.00 96.38 295 GLU A N 1
ATOM 2209 C CA . GLU A 1 295 ? -5.497 -13.204 18.443 1.00 96.38 295 GLU A CA 1
ATOM 2210 C C . GLU A 1 295 ? -6.054 -13.471 17.032 1.00 96.38 295 GLU A C 1
ATOM 2212 O O . GLU A 1 295 ? -5.469 -13.019 16.036 1.00 96.38 295 GLU A O 1
ATOM 2217 N N . PRO A 1 296 ? -7.215 -14.148 1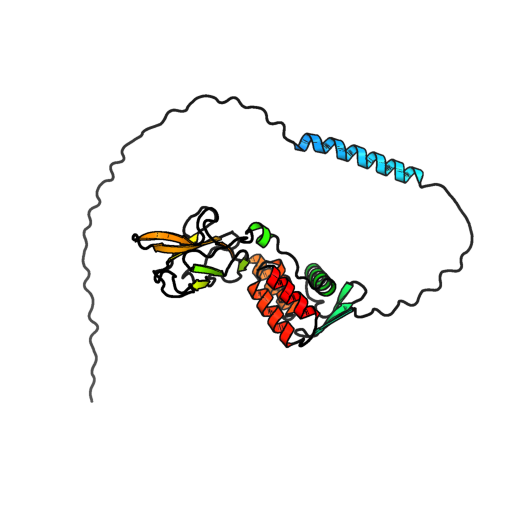6.894 1.00 97.31 296 PRO A N 1
ATOM 2218 C CA . PRO A 1 296 ? -7.761 -14.510 15.585 1.00 97.31 296 PRO A CA 1
ATOM 2219 C C . PRO A 1 296 ? -8.091 -13.303 14.703 1.00 97.31 296 PRO A C 1
ATOM 2221 O O . PRO A 1 296 ? -8.075 -13.408 13.477 1.00 97.31 296 PRO A O 1
ATOM 2224 N N . LEU A 1 297 ? -8.407 -12.155 15.311 1.00 97.31 297 LEU A N 1
ATOM 2225 C CA . LEU A 1 297 ? -8.763 -10.934 14.593 1.00 97.31 297 LEU A CA 1
ATOM 2226 C C . LEU A 1 297 ? -7.596 -10.399 13.752 1.00 97.31 297 LEU A C 1
ATOM 2228 O O . LEU A 1 297 ? -7.794 -10.092 12.580 1.00 97.31 297 LEU A O 1
ATOM 2232 N N . VAL A 1 298 ? -6.379 -10.350 14.301 1.00 97.94 298 VAL A N 1
ATOM 2233 C CA . VAL A 1 298 ? -5.206 -9.861 13.555 1.00 97.94 298 VAL A CA 1
ATOM 2234 C C . VAL A 1 298 ? -4.856 -10.807 12.405 1.00 97.94 298 VAL A C 1
ATOM 2236 O O . VAL A 1 298 ? -4.539 -10.352 11.307 1.00 97.94 298 VAL A O 1
ATOM 2239 N N . GLY A 1 299 ? -5.000 -12.120 12.620 1.00 97.81 299 GLY A N 1
ATOM 2240 C CA . GLY A 1 299 ? -4.863 -13.118 11.557 1.00 97.81 299 GLY A CA 1
ATOM 2241 C C . GLY A 1 299 ? -5.842 -12.879 10.403 1.00 97.81 299 GLY A C 1
ATOM 2242 O O . GLY A 1 299 ? -5.429 -12.869 9.246 1.00 97.81 299 GLY A O 1
ATOM 2243 N N . ARG A 1 300 ? -7.119 -12.595 10.707 1.00 98.00 300 ARG A N 1
ATOM 2244 C CA . ARG A 1 300 ? -8.120 -12.250 9.682 1.00 98.00 300 ARG A CA 1
ATOM 2245 C C . ARG A 1 300 ? -7.746 -10.994 8.897 1.00 98.00 300 ARG A C 1
ATOM 2247 O O . ARG A 1 300 ? -7.878 -11.009 7.678 1.00 98.00 300 ARG A O 1
ATOM 2254 N N . LEU A 1 301 ? -7.243 -9.952 9.560 1.00 98.25 301 LEU A N 1
ATOM 2255 C CA . LEU A 1 301 ? -6.822 -8.712 8.896 1.00 98.25 301 LEU A CA 1
ATOM 2256 C C . LEU A 1 301 ? -5.625 -8.925 7.957 1.00 98.25 301 LEU A C 1
ATOM 2258 O O . LEU A 1 301 ? -5.605 -8.370 6.861 1.00 98.25 301 LEU A O 1
ATOM 2262 N N . LEU A 1 302 ? -4.647 -9.749 8.350 1.00 98.12 302 LEU A N 1
ATOM 2263 C CA . LEU A 1 302 ? -3.515 -10.109 7.486 1.00 98.12 302 LEU A CA 1
ATOM 2264 C C . LEU A 1 302 ? -3.969 -10.914 6.264 1.00 98.12 302 LEU A C 1
ATOM 2266 O O . LEU A 1 302 ? -3.587 -10.583 5.144 1.00 98.12 302 LEU A O 1
ATOM 2270 N N . THR A 1 303 ? -4.833 -11.913 6.458 1.00 97.62 303 THR A N 1
ATOM 2271 C CA . THR A 1 303 ? -5.424 -12.668 5.343 1.00 97.62 303 THR A CA 1
ATOM 2272 C C . THR A 1 303 ? -6.264 -11.767 4.435 1.00 97.62 303 THR A C 1
ATOM 2274 O O . THR A 1 303 ? -6.254 -11.927 3.217 1.00 97.62 303 THR A O 1
ATOM 2277 N N . ASP A 1 304 ? -6.995 -10.803 4.998 1.00 97.81 304 ASP A N 1
ATOM 2278 C CA . ASP A 1 304 ? -7.749 -9.834 4.209 1.00 97.81 304 ASP A CA 1
ATOM 2279 C C . ASP A 1 304 ? -6.836 -8.955 3.349 1.00 97.81 304 ASP A C 1
ATOM 2281 O O . ASP A 1 304 ? -7.120 -8.762 2.170 1.00 97.81 304 ASP A O 1
ATOM 2285 N N . LEU A 1 305 ? -5.721 -8.483 3.910 1.00 96.56 305 LEU A N 1
ATOM 2286 C CA . LEU A 1 305 ? -4.716 -7.716 3.180 1.00 96.56 305 LEU A CA 1
ATOM 2287 C C . LEU A 1 305 ? -4.077 -8.531 2.048 1.00 96.56 305 LEU A C 1
ATOM 2289 O O . LEU A 1 305 ? -3.918 -8.023 0.943 1.00 96.56 305 LEU A O 1
ATOM 2293 N N . GLU A 1 306 ? -3.737 -9.793 2.309 1.00 94.81 306 GLU A N 1
ATOM 2294 C CA . GLU A 1 306 ? -3.122 -10.697 1.329 1.00 94.81 306 GLU A CA 1
ATOM 2295 C C . GLU A 1 306 ? -4.021 -10.974 0.129 1.00 94.81 306 GLU A C 1
ATOM 2297 O O . GLU A 1 306 ? -3.529 -11.050 -0.986 1.00 94.81 306 GLU A O 1
ATOM 2302 N N . ARG A 1 307 ? -5.341 -11.060 0.328 1.00 93.50 307 ARG A N 1
ATOM 2303 C CA . ARG A 1 307 ? -6.300 -11.241 -0.776 1.00 93.50 307 ARG A CA 1
ATOM 2304 C C . ARG A 1 307 ? -6.435 -10.018 -1.688 1.00 93.50 307 ARG A C 1
ATOM 2306 O O . ARG A 1 307 ? -7.081 -10.123 -2.727 1.00 93.50 307 ARG A O 1
ATOM 2313 N N . ARG A 1 308 ? -5.914 -8.859 -1.277 1.00 91.19 308 ARG A N 1
ATOM 2314 C CA . ARG A 1 308 ? -5.974 -7.601 -2.041 1.00 91.19 308 ARG A CA 1
ATOM 2315 C C . ARG A 1 308 ? -4.718 -7.344 -2.873 1.00 91.19 308 ARG A C 1
ATOM 2317 O O . ARG A 1 308 ? -4.721 -6.377 -3.634 1.00 91.19 308 ARG A O 1
ATOM 2324 N N . GLN A 1 309 ? -3.669 -8.143 -2.676 1.00 84.69 309 GLN A N 1
ATOM 2325 C CA . GLN A 1 309 ? -2.433 -8.119 -3.460 1.00 84.69 309 GLN A CA 1
ATOM 2326 C C . GLN A 1 309 ? -2.516 -9.146 -4.587 1.00 84.69 309 GLN A C 1
ATOM 2328 O O . GLN A 1 309 ? -2.037 -8.809 -5.689 1.00 84.69 309 GLN A O 1
#

Nearest PDB structures (foldseek):
  2n1k-assembly1_A  TM=6.800E-01  e=6.504E-02  Homo sapiens
  3f7p-assembly3_E  TM=6.680E-01  e=7.727E-02  Homo sapiens
  7y6e-assembly1_A  TM=6.190E-01  e=1.091E-01  Chelicerata
  6mfa-assembly1_A  TM=7.032E-01  e=8.148E-01  Homo sapiens
  1fnh-assembly1_A  TM=5.937E-01  e=7.693E-01  Homo sapiens

Sequence (309 aa):
MSSDDPTISKPRAADDDTQPVPFVVEPRSRRPVGPGRAARAHVPPWQIVAGIAVALIALLAVALLLRGGGSDDDGATPPPASATPEPLRIVATLADRPGPISLRSDGEVDGIEAVSPNVRRRVAETLESGQLPPSPEMERLGGVAGDLAAAGLDPVAPLGVLVSEERPVLRWRRGEEAPRDVVVEILDGSGVTLAESPHLTGSEWRPPRALPRGRPLLWRLRYRDREGDWREVPEAPFGGVRFALLRGEELAWREREVAASHGSLLVAAVLSAQLGALEEARTALLDLARLNSGEPLVGRLLTDLERRQ

Mean predicted aligned error: 12.84 Å

Radius of gyration: 31.88 Å; Cα contacts (8 Å, |Δi|>4): 438; chains: 1; bounding box: 121×51×82 Å

Secondary structure (DSSP, 8-state):
--------PPPPP-----PPPP-------PPPPPP---------GGGGTHHHHHHHHHHHHHHHHTT---------PPPPP-PPPPPPPEEEEE--SSS-EEEETTS-EES-TTS-HHHHHHHHHHHHHS-PPP-HHHHHH----S---BTTEEEEESSS-EESSSS--EEEEE-TT--S-EEEEEEETTS-EEEE---B-SSEE--SSPPPSSSEEEEEEEEE-TTS-EEEESPTTT-SEEEEEPPHHHHHHHHHHHHHTTS-HHHHHHHHHHTT-HHHHHHHHHHHHHHSTT-HHHHHHHHHHHTT-

Solvent-accessible surface area (backbone atoms only — not comparable to full-atom values): 18484 Å² total; per-residue (Å²): 133,80,87,89,82,86,80,87,84,81,88,78,88,76,89,80,90,77,80,86,79,83,84,80,83,81,82,84,82,86,77,84,87,79,84,84,80,82,84,75,86,77,79,67,79,67,72,69,58,67,65,60,62,60,57,54,56,56,54,54,55,54,59,59,64,75,68,73,82,86,76,97,71,94,67,87,66,75,76,76,73,81,72,76,80,76,80,85,44,77,74,45,74,44,56,46,36,83,46,52,38,34,35,34,71,86,61,51,54,48,73,42,76,68,30,55,73,70,57,45,52,52,50,29,52,24,69,74,69,34,38,68,53,76,27,74,66,26,63,70,44,43,61,78,85,68,86,46,59,46,71,40,36,29,79,65,32,68,63,22,31,28,35,84,57,51,52,55,64,39,33,38,49,71,44,96,80,28,67,64,52,33,30,44,40,31,24,41,84,86,69,50,77,76,48,70,53,67,83,34,76,72,51,64,49,60,56,96,58,75,56,75,58,66,44,63,30,29,35,31,41,32,34,56,53,97,88,64,51,84,46,55,34,35,52,80,89,66,70,26,40,29,25,31,26,50,36,71,68,57,50,54,49,49,53,50,42,25,54,47,26,61,54,20,28,64,56,42,18,43,52,24,29,36,65,20,21,52,70,60,14,48,52,25,46,55,56,35,36,71,63,34,76,85,46,67,56,56,54,39,36,52,55,46,54,59,75,75,108

pLDDT: mean 84.9, std 17.87, range [43.84, 98.69]

Foldseek 3Di:
DDDDDDDDDDDDDDDDDDDDDDDDDDDDDDDDDDDDDDDDDDDDPVVVVVVPVVVVVVVVVVVVVVPPDDDDDPPCDPDPDPPDPDPWDWPDWAAWPPGIWTQIPVLFIPLQPLFDPVLRNQLSVCLVVLAADAAPQLVVLPFPPDQLDDQQKGWDPDFSFAAADQWDKTFIGGDPRHAQWKKKFKAFPVRHTPFIDDTDRDGIDTGPDGHDADGKMFMWIWHADPVRDIDITPHPPVSGGIYGYHDPVLVVSLVVNCVSSVNTLSSQLNSCNRNRVLVSNLVSLVVSCVRVPPDVSSVSHNVNSVVSD